Protein 5OEI (pdb70)

Sequence (299 aa):
DWPTRQVTLVVPFTSGGTTDMLARLIAARLSEHYGQSFVIDNRSGESGNIAASYVAKVPADGYTFIIGTPGIHATNRLVYRTMGYDPATDFTPVIVIARVPNLLSVTKSLPVTSVADLISYARQRPRELFYGVSALGSTGHLSTELFKTMTGVEITAVPYKGSAPMLRDLAEGRVHLTIDNLPASKPLLEAGEIRPLAVTTAKRWPPLSHLPTIAEAGVPGYETASWFTVGAPRGTPTEIVTSLNTTVAAFLGSDSGTVKLREIGAEPGGGSPQDMQRHVEAEIARWEKVAKTAGIAPL

Secondary structure (DSSP, 8-state):
---SS-EEEEESS-TTSHHHHHHHHHHHHHHHHHTS-EEEEE---GGGHHHHHHHTTS-SSSSEEEEE-HIIIIIGGGT-S--SS-HHHHEEEEEEEEEE-EEEEEETTS---SHHHHHHHHHTSTTT-EEEESSTT-HHHHHHHHHHHHHT---EEEE-SSHHHHHHHHHHTSSSEEEEEHHHHHHHHHTTSEEEEEESSSS--GGGTTSPBTTTTT-TT----EEEEEEEETT--HHHHHHHHHHHHHHHHSHHHHHHHHHHT-EEEE--HHHHHHHHHHHHHHHHHHHHHHT----

InterPro domains:
  IPR005064 Bordetella uptake gene [PF03401] (59-331)
  IPR005064 Bordetella uptake gene [PIRSF017082] (18-332)
  IPR005064 Bordetella uptake gene [PTHR42928] (10-333)
  IPR006311 Twin-arginine translocation pathway, signal sequence [PS51318] (1-35)
  IPR042100 Bordetella uptake gene, domain 1 [G3DSA:3.40.190.150] (39-324)

Organism: Rhodopseudomonas palustris (strain ATCC BAA-98 / CGA009) (NCBI:txid258594)

Structure (mmCIF, N/CA/C/O backbone):
data_5OEI
#
_entry.id   5OEI
#
_cell.length_a   47.314
_cell.length_b   168.468
_cell.length_c   82.537
_cell.angle_alpha   90.00
_cell.angle_beta   90.00
_cell.angle_gamma   90.00
#
_symmetry.space_group_name_H-M   'C 2 2 21'
#
loop_
_entity.id
_entity.type
_entity.pdbx_description
1 polymer 'Uncharacterized protein family UPF0065:Tat pathway signal'
2 non-polymer '2-OXOADIPIC ACID'
3 non-polymer 'SULFATE ION'
4 non-polymer GLYCEROL
5 water water
#
loop_
_atom_site.group_PDB
_atom_site.id
_atom_site.type_symbol
_atom_site.label_atom_id
_atom_site.label_alt_id
_atom_site.label_comp_id
_atom_site.label_asym_id
_atom_site.label_entity_id
_atom_site.label_seq_id
_atom_site.pdbx_PDB_ins_code
_atom_site.Cartn_x
_atom_site.Cartn_y
_atom_site.Cartn_z
_atom_site.occupancy
_atom_site.B_iso_or_equiv
_atom_site.auth_seq_id
_atom_site.auth_comp_id
_atom_site.auth_asym_id
_atom_site.auth_atom_id
_atom_site.pdbx_PDB_model_num
ATOM 1 N N . ASP A 1 36 ? 11.957 164.447 103.017 1.00 41.85 36 ASP A N 1
ATOM 2 C CA . ASP A 1 36 ? 10.852 164.025 102.172 1.00 41.70 36 ASP A CA 1
ATOM 3 C C . ASP A 1 36 ? 10.339 165.162 101.263 1.00 37.38 36 ASP A C 1
ATOM 4 O O . ASP A 1 36 ? 9.642 164.945 100.294 1.00 34.86 36 ASP A O 1
ATOM 6 N N . TRP A 1 37 ? 10.725 166.376 101.589 1.00 33.55 37 TRP A N 1
ATOM 7 C CA . TRP A 1 37 ? 10.270 167.553 100.799 1.00 28.81 37 TRP A CA 1
ATOM 8 C C . TRP A 1 37 ? 10.613 167.431 99.302 1.00 27.26 37 TRP A C 1
ATOM 9 O O . TRP A 1 37 ? 11.764 167.085 98.982 1.00 21.65 37 TRP A O 1
ATOM 20 N N . PRO A 1 38 ? 9.697 167.772 98.371 1.00 25.27 38 PRO A N 1
ATOM 21 C CA . PRO A 1 38 ? 8.313 168.177 98.621 1.00 25.42 38 PRO A CA 1
ATOM 22 C C . PRO A 1 38 ? 7.362 166.954 98.620 1.00 24.75 38 PRO A C 1
ATOM 23 O O . PRO A 1 38 ? 7.515 166.100 97.765 1.00 26.55 38 PRO A O 1
ATOM 27 N N . THR A 1 39 ? 6.401 166.920 99.548 1.00 26.55 39 THR A N 1
ATOM 28 C CA . THR A 1 39 ? 5.333 165.904 99.560 1.00 29.49 39 THR A CA 1
ATOM 29 C C . THR A 1 39 ? 3.976 166.360 98.957 1.00 28.99 39 THR A C 1
ATOM 30 O O . THR A 1 39 ? 3.035 165.547 98.876 1.00 27.90 39 THR A O 1
ATOM 34 N N . ARG A 1 40 ? 3.874 167.628 98.536 1.00 24.91 40 ARG A N 1
ATOM 35 C CA . ARG A 1 40 ? 2.618 168.265 98.052 1.00 24.89 40 ARG A CA 1
ATOM 36 C C . ARG A 1 40 ? 2.981 169.506 97.192 1.00 26.18 40 ARG A C 1
ATOM 37 O O . ARG A 1 40 ? 4.175 169.867 97.068 1.00 22.72 40 ARG A O 1
ATOM 45 N N . GLN A 1 41 ? 1.957 170.128 96.623 1.00 25.44 41 GLN A N 1
ATOM 46 C CA . GLN A 1 41 ? 2.109 171.191 95.658 1.00 23.66 41 GLN A CA 1
ATOM 47 C C . GLN A 1 41 ? 2.919 172.367 96.257 1.00 22.07 41 GLN A C 1
ATOM 48 O O . GLN A 1 41 ? 2.652 172.802 97.382 1.00 19.39 41 GLN A O 1
ATOM 54 N N . VAL A 1 42 ? 3.847 172.913 95.463 1.00 19.34 42 VAL A N 1
ATOM 55 C CA . VAL A 1 42 ? 4.654 174.133 95.857 1.00 18.93 42 VAL A CA 1
ATOM 56 C C . VAL A 1 42 ? 4.163 175.337 95.034 1.00 17.08 42 VAL A C 1
ATOM 57 O O . VAL A 1 42 ? 3.912 175.175 93.843 1.00 16.33 42 VAL A O 1
ATOM 61 N N . THR A 1 43 ? 3.960 176.495 95.662 1.00 15.73 43 THR A N 1
ATOM 62 C CA . THR A 1 43 ? 3.656 177.709 94.928 1.00 16.01 43 THR A CA 1
ATOM 63 C C . THR A 1 43 ? 4.872 178.657 94.721 1.00 16.10 43 THR A C 1
ATOM 64 O O . THR A 1 43 ? 5.623 178.949 95.668 1.00 13.26 43 THR A O 1
ATOM 68 N N . LEU A 1 44 ? 5.045 179.097 93.478 1.00 15.70 44 LEU A N 1
ATOM 69 C CA . LEU A 1 44 ? 5.925 180.213 93.088 1.00 14.95 44 LEU A CA 1
ATOM 70 C C . LEU A 1 44 ? 5.068 181.478 92.904 1.00 14.33 44 LEU A C 1
ATOM 71 O O . LEU A 1 44 ? 4.269 181.567 91.953 1.00 14.31 44 LEU A O 1
ATOM 76 N N . VAL A 1 45 ? 5.215 182.422 93.813 1.00 11.55 45 VAL A N 1
ATOM 77 C CA . VAL A 1 45 ? 4.475 183.689 93.737 1.00 11.99 45 VAL A CA 1
ATOM 78 C C . VAL A 1 45 ? 5.223 184.638 92.779 1.00 12.20 45 VAL A C 1
ATOM 79 O O . VAL A 1 45 ? 6.437 184.873 92.968 1.00 13.01 45 VAL A O 1
ATOM 83 N N . VAL A 1 46 ? 4.525 185.160 91.753 1.00 12.48 46 VAL A N 1
ATOM 84 C CA . VAL A 1 46 ? 5.092 185.967 90.684 1.00 12.99 46 VAL A CA 1
ATOM 85 C C . VAL A 1 46 ? 4.431 187.391 90.788 1.00 14.62 46 VAL A C 1
ATOM 86 O O . VAL A 1 46 ? 3.202 187.501 90.737 1.00 15.64 46 VAL A O 1
ATOM 90 N N . PRO A 1 47 ? 5.233 188.458 90.935 1.00 13.79 47 PRO A N 1
ATOM 91 C CA . PRO A 1 47 ? 4.673 189.776 91.252 1.00 14.07 47 PRO A CA 1
ATOM 92 C C . PRO A 1 47 ? 4.044 190.605 90.108 1.00 15.01 47 PRO A C 1
ATOM 93 O O . PRO A 1 47 ? 3.621 191.773 90.351 1.00 14.77 47 PRO A O 1
ATOM 97 N N . PHE A 1 48 ? 4.009 190.018 88.916 1.00 14.57 48 PHE A N 1
ATOM 98 C CA . PHE A 1 48 ? 3.410 190.614 87.698 1.00 14.07 48 PHE A CA 1
ATOM 99 C C . PHE A 1 48 ? 2.554 189.620 86.895 1.00 16.20 48 PHE A C 1
ATOM 100 O O . PHE A 1 48 ? 2.691 188.362 87.000 1.00 17.03 48 PHE A O 1
ATOM 108 N N . THR A 1 49 ? 1.665 190.181 86.075 1.00 16.33 49 THR A N 1
ATOM 109 C CA . THR A 1 49 ? 0.788 189.352 85.199 1.00 18.55 49 THR A CA 1
ATOM 110 C C . THR A 1 49 ? 1.576 188.670 84.053 1.00 21.63 49 THR A C 1
ATOM 111 O O . THR A 1 49 ? 2.744 189.020 83.763 1.00 22.12 49 THR A O 1
ATOM 115 N N . SER A 1 50 ? 0.958 187.703 83.350 1.00 20.50 50 SER A N 1
ATOM 116 C CA . SER A 1 50 ? 1.651 187.000 82.266 1.00 21.08 50 SER A CA 1
ATOM 117 C C . SER A 1 50 ? 1.956 187.955 81.052 1.00 20.44 50 SER A C 1
ATOM 118 O O . SER A 1 50 ? 1.289 189.002 80.882 1.00 19.42 50 SER A O 1
ATOM 121 N N . GLY A 1 51 ? 2.962 187.597 80.262 1.00 18.38 51 GLY A N 1
ATOM 122 C CA . GLY A 1 51 ? 3.447 188.406 79.114 1.00 20.94 51 GLY A CA 1
ATOM 123 C C . GLY A 1 51 ? 4.471 189.442 79.530 1.00 21.92 51 GLY A C 1
ATOM 124 O O . GLY A 1 51 ? 4.752 190.377 78.768 1.00 22.66 51 GLY A O 1
ATOM 125 N N . GLY A 1 52 ? 4.971 189.356 80.774 1.00 17.97 52 GLY A N 1
ATOM 126 C CA . GLY A 1 52 ? 6.164 190.107 81.166 1.00 16.84 52 GLY A CA 1
ATOM 127 C C . GLY A 1 52 ? 7.294 189.140 81.405 1.00 15.16 52 GLY A C 1
ATOM 128 O O . GLY A 1 52 ? 7.111 187.905 81.448 1.00 16.23 52 GLY A O 1
ATOM 129 N N . THR A 1 53 ? 8.492 189.674 81.562 1.00 14.00 53 THR A N 1
ATOM 130 C CA . THR A 1 53 ? 9.674 188.825 81.760 1.00 14.05 53 THR A CA 1
ATOM 131 C C . THR A 1 53 ? 9.651 187.999 83.042 1.00 13.79 53 THR A C 1
ATOM 132 O O . THR A 1 53 ? 10.193 186.849 83.058 1.00 14.12 53 THR A O 1
ATOM 136 N N . THR A 1 54 ? 9.123 188.580 84.137 1.00 11.64 54 THR A N 1
ATOM 137 C CA . THR A 1 54 ? 9.094 187.845 85.407 1.00 12.76 54 THR A CA 1
ATOM 138 C C . THR A 1 54 ? 8.319 186.490 85.245 1.00 12.38 54 THR A C 1
ATOM 139 O O . THR A 1 54 ? 8.807 185.373 85.590 1.00 13.35 54 THR A O 1
ATOM 143 N N . ASP A 1 55 ? 7.129 186.582 84.674 1.00 12.72 55 ASP A N 1
ATOM 144 C CA . ASP A 1 55 ? 6.290 185.371 84.421 1.00 13.74 55 ASP A CA 1
ATOM 145 C C . ASP A 1 55 ? 6.911 184.408 83.398 1.00 14.79 55 ASP A C 1
ATOM 146 O O . ASP A 1 55 ? 6.901 183.150 83.599 1.00 14.86 55 ASP A O 1
ATOM 151 N N . MET A 1 56 ? 7.498 184.953 82.329 1.00 15.19 56 MET A N 1
ATOM 152 C CA . MET A 1 56 ? 8.216 184.086 81.319 1.00 16.22 56 MET A CA 1
ATOM 153 C C . MET A 1 56 ? 9.341 183.237 81.922 1.00 17.57 56 MET A C 1
ATOM 154 O O . MET A 1 56 ? 9.396 181.986 81.715 1.00 16.04 56 MET A O 1
ATOM 159 N N . LEU A 1 57 ? 10.197 183.852 82.774 1.00 14.87 57 LEU A N 1
ATOM 160 C CA . LEU A 1 57 ? 11.208 183.067 83.464 1.00 14.38 57 LEU A CA 1
ATOM 161 C C . LEU A 1 57 ? 10.607 182.094 84.490 1.00 13.39 57 LEU A C 1
ATOM 162 O O . LEU A 1 57 ? 11.066 180.919 84.590 1.00 14.50 57 LEU A O 1
ATOM 167 N N . ALA A 1 58 ? 9.594 182.560 85.251 1.00 13.67 58 ALA A N 1
ATOM 168 C CA . ALA A 1 58 ? 8.909 181.700 86.253 1.00 14.73 58 ALA A CA 1
ATOM 169 C C . ALA A 1 58 ? 8.351 180.426 85.595 1.00 15.42 58 ALA A C 1
ATOM 170 O O . ALA A 1 58 ? 8.475 179.347 86.166 1.00 16.20 58 ALA A O 1
ATOM 172 N N . ARG A 1 59 ? 7.790 180.554 84.393 1.00 17.55 59 ARG A N 1
ATOM 173 C CA . ARG A 1 59 ? 7.148 179.365 83.739 1.00 19.79 59 ARG A CA 1
ATOM 174 C C . ARG A 1 59 ? 8.213 178.320 83.352 1.00 19.55 59 ARG A C 1
ATOM 175 O O . ARG A 1 59 ? 8.003 177.079 83.546 1.00 18.36 59 ARG A O 1
ATOM 183 N N . LEU A 1 60 ? 9.376 178.793 82.928 1.00 19.66 60 LEU A N 1
ATOM 184 C CA . LEU A 1 60 ? 10.486 177.905 82.579 1.00 22.44 60 LEU A CA 1
ATOM 185 C C . LEU A 1 60 ? 10.986 177.144 83.762 1.00 23.18 60 LEU A C 1
ATOM 186 O O . LEU A 1 60 ? 11.144 175.918 83.727 1.00 17.85 60 LEU A O 1
ATOM 191 N N . ILE A 1 61 ? 11.185 177.888 84.849 1.00 19.32 61 ILE A N 1
ATOM 192 C CA . ILE A 1 61 ? 11.603 177.299 86.103 1.00 18.73 61 ILE A CA 1
ATOM 193 C C . ILE A 1 61 ? 10.543 176.340 86.673 1.00 19.05 61 ILE A C 1
ATOM 194 O O . ILE A 1 61 ? 10.877 175.243 87.153 1.00 19.44 61 ILE A O 1
ATOM 199 N N . ALA A 1 62 ? 9.297 176.777 86.716 1.00 16.67 62 ALA A N 1
ATOM 200 C CA . ALA A 1 62 ? 8.249 175.919 87.268 1.00 18.29 62 ALA A CA 1
ATOM 201 C C . ALA A 1 62 ? 8.147 174.524 86.595 1.00 18.34 62 ALA A C 1
ATOM 202 O O . ALA A 1 62 ? 8.029 173.501 87.290 1.00 18.04 62 ALA A O 1
ATOM 204 N N . ALA A 1 63 ? 8.208 174.515 85.260 1.00 19.86 63 ALA A N 1
ATOM 205 C CA . ALA A 1 63 ? 8.192 173.242 84.478 1.00 21.14 63 ALA A CA 1
ATOM 206 C C . ALA A 1 63 ? 9.345 172.322 84.832 1.00 22.52 63 ALA A C 1
ATOM 207 O O . ALA A 1 63 ? 9.171 171.108 85.070 1.00 21.30 63 ALA A O 1
ATOM 209 N N . ARG A 1 64 ? 10.537 172.884 84.902 1.00 23.73 64 ARG A N 1
ATOM 210 C CA . ARG A 1 64 ? 11.764 172.109 85.257 1.00 24.78 64 ARG A CA 1
ATOM 211 C C . ARG A 1 64 ? 11.744 171.555 86.676 1.00 21.33 64 ARG A C 1
ATOM 212 O O . ARG A 1 64 ? 12.119 170.404 86.912 1.00 19.25 64 ARG A O 1
ATOM 220 N N . LEU A 1 65 ? 11.319 172.370 87.637 1.00 18.23 65 LEU A N 1
ATOM 221 C CA . LEU A 1 65 ? 11.201 171.897 89.012 1.00 19.24 65 LEU A CA 1
ATOM 222 C C . LEU A 1 65 ? 10.144 170.793 89.159 1.00 19.70 65 LEU A C 1
ATOM 223 O O . LEU A 1 65 ? 10.345 169.825 89.889 1.00 18.23 65 LEU A O 1
ATOM 228 N N . SER A 1 66 ? 9.016 170.975 88.511 1.00 20.35 66 SER A N 1
ATOM 229 C CA . SER A 1 66 ? 7.928 169.956 88.525 1.00 20.03 66 SER A CA 1
ATOM 230 C C . SER A 1 66 ? 8.405 168.573 88.054 1.00 17.87 66 SER A C 1
ATOM 231 O O . SER A 1 66 ? 8.128 167.532 88.709 1.00 19.95 66 SER A O 1
ATOM 234 N N . GLU A 1 67 ? 9.142 168.551 86.966 1.00 21.28 67 GLU A N 1
ATOM 235 C CA . GLU A 1 67 ? 9.711 167.318 86.412 1.00 23.69 67 GLU A CA 1
ATOM 236 C C . GLU A 1 67 ? 10.756 166.717 87.296 1.00 24.94 67 GLU A C 1
ATOM 237 O O . GLU A 1 67 ? 10.726 165.505 87.553 1.00 25.08 67 GLU A O 1
ATOM 243 N N . HIS A 1 68 ? 11.680 167.531 87.812 1.00 22.69 68 HIS A N 1
ATOM 244 C CA . HIS A 1 68 ? 12.734 167.045 88.706 1.00 23.01 68 HIS A CA 1
ATOM 245 C C . HIS A 1 68 ? 12.198 166.407 89.988 1.00 23.89 68 HIS A C 1
ATOM 246 O O . HIS A 1 68 ? 12.645 165.315 90.328 1.00 25.60 68 HIS A O 1
ATOM 253 N N . TYR A 1 69 ? 11.241 167.064 90.669 1.00 20.95 69 TYR A N 1
ATOM 254 C CA . TYR A 1 69 ? 10.798 166.635 92.012 1.00 22.57 69 TYR A CA 1
ATOM 255 C C . TYR A 1 69 ? 9.549 165.769 92.027 1.00 22.94 69 TYR A C 1
ATOM 256 O O . TYR A 1 69 ? 9.252 165.239 93.052 1.00 23.89 69 TYR A O 1
ATOM 265 N N . GLY A 1 70 ? 8.847 165.622 90.903 1.00 23.64 70 GLY A N 1
ATOM 266 C CA . GLY A 1 70 ? 7.577 164.901 90.864 1.00 27.47 70 GLY A CA 1
ATOM 267 C C . GLY A 1 70 ? 6.424 165.466 91.668 1.00 29.30 70 GLY A C 1
ATOM 268 O O . GLY A 1 70 ? 5.571 164.706 92.115 1.00 24.36 70 GLY A O 1
ATOM 269 N N . GLN A 1 71 ? 6.407 166.784 91.898 1.00 25.92 71 GLN A N 1
ATOM 270 C CA . GLN A 1 71 ? 5.257 167.472 92.503 1.00 27.38 71 GLN A CA 1
ATOM 271 C C . GLN A 1 71 ? 5.058 168.693 91.631 1.00 24.87 71 GLN A C 1
ATOM 272 O O . GLN A 1 71 ? 6.006 169.149 91.011 1.00 25.91 71 GLN A O 1
ATOM 278 N N . SER A 1 72 ? 3.834 169.178 91.572 1.00 24.13 72 SER A N 1
ATOM 279 C CA . SER A 1 72 ? 3.535 170.392 90.839 1.00 25.89 72 SER A CA 1
ATOM 280 C C . SER A 1 72 ? 4.098 171.621 91.518 1.00 22.79 72 SER A C 1
ATOM 281 O O . SER A 1 72 ? 3.839 171.851 92.711 1.00 22.60 72 SER A O 1
ATOM 284 N N . PHE A 1 73 ? 4.766 172.443 90.727 1.00 21.26 73 PHE A N 1
ATOM 285 C CA . PHE A 1 73 ? 5.220 173.784 91.113 1.00 21.35 73 PHE A CA 1
ATOM 286 C C . PHE A 1 73 ? 4.314 174.686 90.303 1.00 20.99 73 PHE A C 1
ATOM 287 O O . PHE A 1 73 ? 4.402 174.669 89.073 1.00 23.93 73 PHE A O 1
ATOM 295 N N . VAL A 1 74 ? 3.377 175.386 90.953 1.00 18.38 74 VAL A N 1
ATOM 296 C CA . VAL A 1 74 ? 2.401 176.187 90.237 1.00 19.58 74 VAL A CA 1
ATOM 297 C C . VAL A 1 74 ? 2.674 177.650 90.443 1.00 19.85 74 VAL A C 1
ATOM 298 O O . VAL A 1 74 ? 3.166 178.034 91.516 1.00 20.29 74 VAL A O 1
ATOM 302 N N . ILE A 1 75 ? 2.304 178.469 89.466 1.00 17.44 75 ILE A N 1
ATOM 303 C CA . ILE A 1 75 ? 2.494 179.905 89.547 1.00 18.82 75 ILE A CA 1
ATOM 304 C C . ILE A 1 75 ? 1.266 180.624 90.095 1.00 18.81 75 ILE A C 1
ATOM 305 O O . ILE A 1 75 ? 0.190 180.309 89.652 1.00 17.06 75 ILE A O 1
ATOM 310 N N . ASP A 1 76 ? 1.433 181.561 91.047 1.00 15.19 76 ASP A N 1
ATOM 311 C CA . ASP A 1 76 ? 0.382 182.432 91.530 1.00 17.31 76 ASP A CA 1
ATOM 312 C C . ASP A 1 76 ? 0.733 183.844 91.095 1.00 16.09 76 ASP A C 1
ATOM 313 O O . ASP A 1 76 ? 1.667 184.435 91.667 1.00 16.28 76 ASP A O 1
ATOM 318 N N . ASN A 1 77 ? 0.010 184.392 90.101 1.00 15.55 77 ASN A N 1
ATOM 319 C CA . ASN A 1 77 ? 0.260 185.783 89.641 1.00 16.61 77 ASN A CA 1
ATOM 320 C C . ASN A 1 77 ? -0.459 186.749 90.576 1.00 18.44 77 ASN A C 1
ATOM 321 O O . ASN A 1 77 ? -1.675 186.823 90.542 1.00 17.95 77 ASN A O 1
ATOM 326 N N . ARG A 1 78 ? 0.292 187.498 91.405 1.00 17.66 78 ARG A N 1
ATOM 327 C CA . ARG A 1 78 ? -0.226 188.354 92.417 1.00 17.63 78 ARG A CA 1
ATOM 328 C C . ARG A 1 78 ? 0.345 189.754 92.224 1.00 17.02 78 ARG A C 1
ATOM 329 O O . ARG A 1 78 ? 1.385 190.138 92.800 1.00 15.68 78 ARG A O 1
ATOM 337 N N . SER A 1 79 ? -0.335 190.503 91.368 1.00 17.08 79 SER A N 1
ATOM 338 C CA . SER A 1 79 ? 0.069 191.892 91.030 1.00 19.50 79 SER A CA 1
ATOM 339 C C . SER A 1 79 ? -0.344 192.936 92.046 1.00 19.09 79 SER A C 1
ATOM 340 O O . SER A 1 79 ? -1.360 192.778 92.707 1.00 17.73 79 SER A O 1
ATOM 343 N N . GLY A 1 80 ? 0.365 194.065 92.045 1.00 17.58 80 GLY A N 1
ATOM 344 C CA . GLY A 1 80 ? 0.029 195.254 92.827 1.00 17.45 80 GLY A CA 1
ATOM 345 C C . GLY A 1 80 ? 1.275 195.920 93.403 1.00 16.31 80 GLY A C 1
ATOM 346 O O . GLY A 1 80 ? 2.151 195.196 93.959 1.00 16.55 80 GLY A O 1
ATOM 347 N N . GLU A 1 81 ? 1.324 197.244 93.270 1.00 15.71 81 GLU A N 1
ATOM 348 C CA . GLU A 1 81 ? 2.316 198.125 93.882 1.00 17.49 81 GLU A CA 1
ATOM 349 C C . GLU A 1 81 ? 3.768 197.684 93.564 1.00 15.34 81 GLU A C 1
ATOM 350 O O . GLU A 1 81 ? 4.574 197.456 94.475 1.00 13.72 81 GLU A O 1
ATOM 356 N N . SER A 1 82 ? 4.026 197.494 92.283 1.00 14.24 82 SER A N 1
ATOM 357 C CA . SER A 1 82 ? 5.349 197.091 91.753 1.00 13.57 82 SER A CA 1
ATOM 358 C C . SER A 1 82 ? 5.932 195.834 92.423 1.00 13.17 82 SER A C 1
ATOM 359 O O . SER A 1 82 ? 7.129 195.757 92.640 1.00 13.15 82 SER A O 1
ATOM 362 N N . GLY A 1 83 ? 5.063 194.883 92.773 1.00 12.78 83 GLY A N 1
ATOM 363 C CA . GLY A 1 83 ? 5.460 193.666 93.499 1.00 13.33 83 GLY A CA 1
ATOM 364 C C . GLY A 1 83 ? 5.414 193.734 95.020 1.00 12.64 83 GLY A C 1
ATOM 365 O O . GLY A 1 83 ? 5.640 192.732 95.652 1.00 13.14 83 GLY A O 1
ATOM 366 N N . ASN A 1 84 ? 5.076 194.856 95.608 1.00 12.65 84 ASN A N 1
ATOM 367 C CA . ASN A 1 84 ? 5.015 194.973 97.090 1.00 13.30 84 ASN A CA 1
ATOM 368 C C . ASN A 1 84 ? 3.913 194.049 97.745 1.00 14.50 84 ASN A C 1
ATOM 369 O O . ASN A 1 84 ? 4.144 193.520 98.854 1.00 12.29 84 ASN A O 1
ATOM 374 N N . ILE A 1 85 ? 2.792 193.863 97.026 1.00 13.11 85 ILE A N 1
ATOM 375 C CA . ILE A 1 85 ? 1.697 193.050 97.548 1.00 13.47 85 ILE A CA 1
ATOM 376 C C . ILE A 1 85 ? 2.135 191.631 97.616 1.00 13.96 85 ILE A C 1
ATOM 377 O O . ILE A 1 85 ? 1.920 190.985 98.662 1.00 12.11 85 ILE A O 1
ATOM 382 N N . ALA A 1 86 ? 2.760 191.121 96.534 1.00 11.77 86 ALA A N 1
ATOM 383 C CA . ALA A 1 86 ? 3.337 189.778 96.493 1.00 12.24 86 ALA A CA 1
ATOM 384 C C . ALA A 1 86 ? 4.435 189.542 97.541 1.00 12.50 86 ALA A C 1
ATOM 385 O O . ALA A 1 86 ? 4.388 188.549 98.287 1.00 13.49 86 ALA A O 1
ATOM 387 N N . ALA A 1 87 ? 5.392 190.463 97.645 1.00 11.38 87 ALA A N 1
ATOM 388 C CA . ALA A 1 87 ? 6.487 190.335 98.587 1.00 12.50 87 ALA A CA 1
ATOM 389 C C . ALA A 1 87 ? 5.988 190.382 100.063 1.00 12.39 87 ALA A C 1
ATOM 390 O O . ALA A 1 87 ? 6.451 189.562 100.892 1.00 13.11 87 ALA A O 1
ATOM 392 N N . SER A 1 88 ? 5.019 191.273 100.345 1.00 12.51 88 SER A N 1
ATOM 393 C CA . SER A 1 88 ? 4.399 191.333 101.701 1.00 14.78 88 SER A CA 1
ATOM 394 C C . SER A 1 88 ? 3.753 190.032 102.093 1.00 13.45 88 SER A C 1
ATOM 395 O O . SER A 1 88 ? 3.832 189.656 103.268 1.00 14.52 88 SER A O 1
ATOM 398 N N . TYR A 1 89 ? 3.060 189.401 101.153 1.00 13.30 89 TYR A N 1
ATOM 399 C CA . TYR A 1 89 ? 2.480 188.058 101.321 1.00 12.46 89 TYR A CA 1
ATOM 400 C C . TYR A 1 89 ? 3.518 186.955 101.660 1.00 14.04 89 TYR A C 1
ATOM 401 O O . TYR A 1 89 ? 3.405 186.264 102.715 1.00 13.92 89 TYR A O 1
ATOM 410 N N . VAL A 1 90 ? 4.537 186.809 100.811 1.00 12.60 90 VAL A N 1
ATOM 411 C CA . VAL A 1 90 ? 5.531 185.749 101.013 1.00 13.69 90 VAL A CA 1
ATOM 412 C C . VAL A 1 90 ? 6.299 185.981 102.340 1.00 13.18 90 VAL A C 1
ATOM 413 O O . VAL A 1 90 ? 6.719 185.023 103.002 1.00 13.95 90 VAL A O 1
ATOM 417 N N . ALA A 1 91 ? 6.488 187.232 102.735 1.00 13.00 91 ALA A N 1
ATOM 418 C CA . ALA A 1 91 ? 7.135 187.522 104.028 1.00 14.93 91 ALA A CA 1
ATOM 419 C C . ALA A 1 91 ? 6.385 186.918 105.216 1.00 15.98 91 ALA A C 1
ATOM 420 O O . ALA A 1 91 ? 7.012 186.703 106.278 1.00 16.75 91 ALA A O 1
ATOM 422 N N . LYS A 1 92 ? 5.092 186.612 105.054 1.00 14.72 92 LYS A N 1
ATOM 423 C CA . LYS A 1 92 ? 4.241 186.179 106.163 1.00 16.55 92 LYS A CA 1
ATOM 424 C C . LYS A 1 92 ? 3.879 184.714 106.150 1.00 16.16 92 LYS A C 1
ATOM 425 O O . LYS A 1 92 ? 3.393 184.210 107.154 1.00 14.30 92 LYS A O 1
ATOM 431 N N . VAL A 1 93 ? 4.123 184.008 105.050 1.00 15.52 93 VAL A N 1
ATOM 432 C CA . VAL A 1 93 ? 3.679 182.592 104.964 1.00 15.81 93 VAL A CA 1
ATOM 433 C C . VAL A 1 93 ? 4.589 181.683 105.789 1.00 17.32 93 VAL A C 1
ATOM 434 O O . VAL A 1 93 ? 5.724 182.045 106.127 1.00 15.48 93 VAL A O 1
ATOM 438 N N . PRO A 1 94 ? 4.095 180.499 106.148 1.00 17.50 94 PRO A N 1
ATOM 439 C CA . PRO A 1 94 ? 4.995 179.559 106.828 1.00 17.95 94 PRO A CA 1
ATOM 440 C C . PRO A 1 94 ? 6.283 179.230 106.040 1.00 16.22 94 PRO A C 1
ATOM 441 O O . PRO A 1 94 ? 6.272 179.104 104.816 1.00 15.32 94 PRO A O 1
ATOM 445 N N . ALA A 1 95 ? 7.389 179.113 106.784 1.00 16.06 95 ALA A N 1
ATOM 446 C CA . ALA A 1 95 ? 8.696 178.848 106.226 1.00 15.96 95 ALA A CA 1
ATOM 447 C C . ALA A 1 95 ? 8.888 177.328 106.096 1.00 16.57 95 ALA A C 1
ATOM 448 O O . ALA A 1 95 ? 9.883 176.781 106.597 1.00 17.10 95 ALA A O 1
ATOM 450 N N . ASP A 1 96 ? 8.029 176.691 105.317 1.00 17.79 96 ASP A N 1
ATOM 451 C CA . ASP A 1 96 ? 7.970 175.188 105.209 1.00 18.15 96 ASP A CA 1
ATOM 452 C C . ASP A 1 96 ? 8.459 174.631 103.869 1.00 18.42 96 ASP A C 1
ATOM 453 O O . ASP A 1 96 ? 8.485 173.420 103.670 1.00 17.66 96 ASP A O 1
ATOM 458 N N . GLY A 1 97 ? 8.844 175.498 102.945 1.00 16.81 97 GLY A N 1
ATOM 459 C CA . GLY A 1 97 ? 9.184 175.064 101.590 1.00 16.84 97 GLY A CA 1
ATOM 460 C C . GLY A 1 97 ? 8.060 174.900 100.594 1.00 16.98 97 GLY A C 1
ATOM 461 O O . GLY A 1 97 ? 8.306 174.407 99.486 1.00 16.88 97 GLY A O 1
ATOM 462 N N . TYR A 1 98 ? 6.847 175.365 100.910 1.00 17.02 98 TYR A N 1
ATOM 463 C CA . TYR A 1 98 ? 5.752 175.207 99.945 1.00 17.66 98 TYR A CA 1
ATOM 464 C C . TYR A 1 98 ? 5.376 176.521 99.323 1.00 17.69 98 TYR A C 1
ATOM 465 O O . TYR A 1 98 ? 4.472 176.527 98.512 1.00 17.07 98 TYR A O 1
ATOM 474 N N . THR A 1 99 ? 6.083 177.620 99.681 1.00 15.14 99 THR A N 1
ATOM 475 C CA . THR A 1 99 ? 5.891 178.933 99.018 1.00 14.42 99 THR A CA 1
ATOM 476 C C . THR A 1 99 ? 7.258 179.613 98.799 1.00 14.56 99 THR A C 1
ATOM 477 O O . THR A 1 99 ? 8.050 179.711 99.741 1.00 14.56 99 THR A O 1
ATOM 481 N N . PHE A 1 100 ? 7.490 180.119 97.579 1.00 12.91 100 PHE A N 1
ATOM 482 C CA . PHE A 1 100 ? 8.654 180.964 97.248 1.00 13.03 100 PHE A CA 1
ATOM 483 C C . PHE A 1 100 ? 8.219 182.200 96.515 1.00 13.12 100 PHE A C 1
ATOM 484 O O . PHE A 1 100 ? 7.076 182.253 95.979 1.00 13.21 100 PHE A O 1
ATOM 492 N N . ILE A 1 101 ? 9.089 183.218 96.524 1.00 13.48 101 ILE A N 1
ATOM 493 C CA . ILE A 1 101 ? 8.903 184.452 95.723 1.00 13.82 101 ILE A CA 1
ATOM 494 C C . ILE A 1 101 ? 9.856 184.428 94.510 1.00 13.62 101 ILE A C 1
ATOM 495 O O . ILE A 1 101 ? 11.042 184.059 94.656 1.00 13.57 101 ILE A O 1
ATOM 500 N N . ILE A 1 102 ? 9.350 184.801 93.304 1.00 12.55 102 ILE A N 1
ATOM 501 C CA . ILE A 1 102 ? 10.200 185.120 92.157 1.00 12.25 102 ILE A CA 1
ATOM 502 C C . ILE A 1 102 ? 10.489 186.628 92.261 1.00 13.09 102 ILE A C 1
ATOM 503 O O . ILE A 1 102 ? 9.652 187.507 91.930 1.00 13.47 102 ILE A O 1
ATOM 508 N N . GLY A 1 103 ? 11.668 186.923 92.773 1.00 11.46 103 GLY A N 1
ATOM 509 C CA . GLY A 1 103 ? 12.031 188.294 93.067 1.00 11.75 103 GLY A CA 1
ATOM 510 C C . GLY A 1 103 ? 12.521 189.061 91.864 1.00 11.39 103 GLY A C 1
ATOM 511 O O . GLY A 1 103 ? 12.927 188.482 90.865 1.00 12.50 103 GLY A O 1
ATOM 512 N N . THR A 1 104 ? 12.507 190.388 92.014 1.00 11.82 104 THR A N 1
ATOM 513 C CA . THR A 1 104 ? 12.797 191.377 90.989 1.00 12.05 104 THR A CA 1
ATOM 514 C C . THR A 1 104 ? 13.726 192.482 91.549 1.00 11.57 104 THR A C 1
ATOM 515 O O . THR A 1 104 ? 13.886 192.631 92.772 1.00 11.23 104 THR A O 1
ATOM 519 N N . PRO A 1 105 ? 14.271 193.335 90.664 1.00 11.59 105 PRO A N 1
ATOM 520 C CA . PRO A 1 105 ? 15.059 194.451 91.244 1.00 11.48 105 PRO A CA 1
ATOM 521 C C . PRO A 1 105 ? 14.227 195.378 92.200 1.00 12.19 105 PRO A C 1
ATOM 522 O O . PRO A 1 105 ? 14.781 195.976 93.164 1.00 11.67 105 PRO A O 1
ATOM 526 N N . GLY A 1 106 ? 12.969 195.606 91.849 1.00 11.86 106 GLY A N 1
ATOM 527 C CA . GLY A 1 106 ? 12.033 196.359 92.725 1.00 11.35 106 GLY A CA 1
ATOM 528 C C . GLY A 1 106 ? 11.942 195.857 94.121 1.00 11.80 106 GLY A C 1
ATOM 529 O O . GLY A 1 106 ? 12.223 196.598 95.085 1.00 11.96 106 GLY A O 1
ATOM 530 N N . ILE A 1 107 ? 11.612 194.578 94.231 1.00 11.69 107 ILE A N 1
ATOM 531 C CA . ILE A 1 107 ? 11.372 193.942 95.541 1.00 12.30 107 ILE A CA 1
ATOM 532 C C . ILE A 1 107 ? 12.681 193.943 96.377 1.00 13.10 107 ILE A C 1
ATOM 533 O O . ILE A 1 107 ? 12.677 194.242 97.559 1.00 12.14 107 ILE A O 1
ATOM 538 N N . HIS A 1 108 ? 13.815 193.613 95.765 1.00 12.13 108 HIS A N 1
ATOM 539 C CA . HIS A 1 108 ? 15.081 193.512 96.477 1.00 12.52 108 HIS A CA 1
ATOM 540 C C . HIS A 1 108 ? 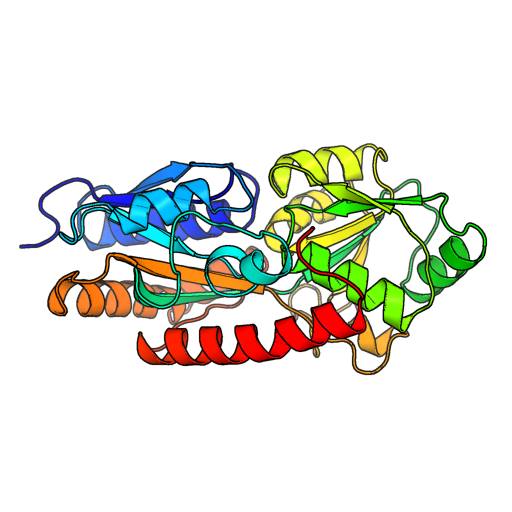15.847 194.814 96.678 1.00 12.66 108 HIS A C 1
ATOM 541 O O . HIS A 1 108 ? 16.577 194.945 97.666 1.00 12.77 108 HIS A O 1
ATOM 548 N N . ALA A 1 109 ? 15.671 195.768 95.788 1.00 12.07 109 ALA A N 1
ATOM 549 C CA . ALA A 1 109 ? 16.627 196.896 95.668 1.00 11.75 109 ALA A CA 1
ATOM 550 C C . ALA A 1 109 ? 16.062 198.295 95.353 1.00 12.26 109 ALA A C 1
ATOM 551 O O . ALA A 1 109 ? 16.583 199.250 95.898 1.00 12.96 109 ALA A O 1
ATOM 553 N N . THR A 1 110 ? 15.062 198.426 94.500 1.00 11.52 110 THR A N 1
ATOM 554 C CA . THR A 1 110 ? 14.700 199.734 93.942 1.00 11.15 110 THR A CA 1
ATOM 555 C C . THR A 1 110 ? 13.347 200.262 94.394 1.00 11.60 110 THR A C 1
ATOM 556 O O . THR A 1 110 ? 13.153 201.478 94.315 1.00 11.95 110 THR A O 1
ATOM 560 N N . ASN A 1 111 ? 12.428 199.424 94.905 1.00 10.49 111 ASN A N 1
ATOM 561 C CA . ASN A 1 111 ? 11.110 199.973 95.319 1.00 10.73 111 ASN A CA 1
ATOM 562 C C . ASN A 1 111 ? 11.260 201.010 96.473 1.00 11.81 111 ASN A C 1
ATOM 563 O O . ASN A 1 111 ? 10.452 201.968 96.543 1.00 11.88 111 ASN A O 1
ATOM 568 N N . ARG A 1 112 ? 12.278 200.856 97.318 1.00 11.84 112 ARG A N 1
ATOM 569 C CA . ARG A 1 112 ? 12.608 201.834 98.400 1.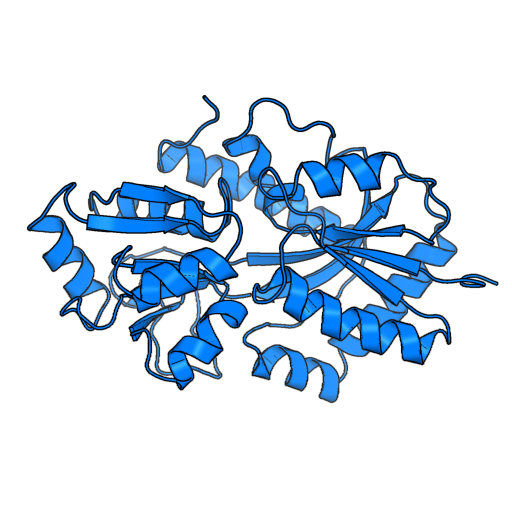00 12.44 112 ARG A CA 1
ATOM 570 C C . ARG A 1 112 ? 12.896 203.236 97.900 1.00 12.61 112 ARG A C 1
ATOM 571 O O . ARG A 1 112 ? 12.823 204.206 98.687 1.00 15.06 112 ARG A O 1
ATOM 579 N N . LEU A 1 113 ? 13.240 203.369 96.622 1.00 13.74 113 LEU A N 1
ATOM 580 C CA . LEU A 1 113 ? 13.454 204.694 95.943 1.00 14.05 113 LEU A CA 1
ATOM 581 C C . LEU A 1 113 ? 12.184 205.406 95.487 1.00 14.18 113 LEU A C 1
ATOM 582 O O . LEU A 1 113 ? 12.246 206.590 95.120 1.00 15.56 113 LEU A O 1
ATOM 587 N N . VAL A 1 114 ? 11.052 204.681 95.402 1.00 14.53 114 VAL A N 1
ATOM 588 C CA . VAL A 1 114 ? 9.801 205.328 94.958 1.00 14.98 114 VAL A CA 1
ATOM 589 C C . VAL A 1 114 ? 8.591 205.169 95.904 1.00 16.13 114 VAL A C 1
ATOM 590 O O . VAL A 1 114 ? 7.580 205.838 95.723 1.00 15.14 114 VAL A O 1
ATOM 594 N N . TYR A 1 115 ? 8.677 204.234 96.841 1.00 15.42 115 TYR A N 1
ATOM 595 C CA . TYR A 1 115 ? 7.592 203.973 97.796 1.00 15.80 115 TYR A CA 1
ATOM 596 C C . TYR A 1 115 ? 8.010 204.294 99.218 1.00 16.84 115 TYR A C 1
ATOM 597 O O . TYR A 1 115 ? 8.981 203.823 99.656 1.00 16.18 115 TYR A O 1
ATOM 606 N N . ARG A 1 116 ? 7.198 205.064 99.922 1.00 16.95 116 ARG A N 1
ATOM 607 C CA . ARG A 1 116 ? 7.480 205.380 101.319 1.00 20.52 116 ARG A CA 1
ATOM 608 C C . ARG A 1 116 ? 7.281 204.217 102.276 1.00 18.29 116 ARG A C 1
ATOM 609 O O . ARG A 1 116 ? 7.989 204.089 103.167 1.00 20.92 116 ARG A O 1
ATOM 617 N N . THR A 1 117 ? 6.248 203.432 102.095 1.00 20.67 117 THR A N 1
ATOM 618 C CA . THR A 1 117 ? 5.965 202.282 102.966 1.00 23.45 117 THR A CA 1
ATOM 619 C C . THR A 1 117 ? 5.707 201.072 102.090 1.00 25.79 117 THR A C 1
ATOM 620 O O . THR A 1 117 ? 5.024 201.200 101.123 1.00 26.14 117 THR A O 1
ATOM 624 N N . MET A 1 118 ? 6.161 199.891 102.487 1.00 22.82 118 MET A N 1
ATOM 625 C CA . MET A 1 118 ? 6.115 198.775 101.529 1.00 23.84 118 MET A CA 1
ATOM 626 C C . MET A 1 118 ? 5.396 197.539 102.030 1.00 22.16 118 MET A C 1
ATOM 627 O O . MET A 1 118 ? 4.983 196.691 101.206 1.00 19.95 118 MET A O 1
ATOM 632 N N . GLY A 1 119 ? 5.260 197.434 103.348 1.00 17.95 119 GLY A N 1
ATOM 633 C CA . GLY A 1 119 ? 4.551 196.326 103.941 1.00 18.35 119 GLY A CA 1
ATOM 634 C C . GLY A 1 119 ? 5.484 195.185 104.366 1.00 19.82 119 GLY A C 1
ATOM 635 O O . GLY A 1 119 ? 4.984 194.193 104.875 1.00 19.39 119 GLY A O 1
ATOM 636 N N . TYR A 1 120 ? 6.772 195.278 104.086 1.00 15.63 120 TYR A N 1
ATOM 637 C CA . TYR A 1 120 ? 7.750 194.221 104.387 1.00 17.53 120 TYR A CA 1
ATOM 638 C C . TYR A 1 120 ? 9.142 194.858 104.396 1.00 16.59 120 TYR A C 1
ATOM 639 O O . TYR A 1 120 ? 9.321 195.981 103.970 1.00 15.95 120 TYR A O 1
ATOM 648 N N . ASP A 1 121 ? 10.128 194.129 104.911 1.00 17.92 121 ASP A N 1
ATOM 649 C CA . ASP A 1 121 ? 11.517 194.571 104.925 1.00 20.16 121 ASP A CA 1
ATOM 650 C C . ASP A 1 121 ? 12.333 193.563 104.130 1.00 20.09 121 ASP A C 1
ATOM 651 O O . ASP A 1 121 ? 12.568 192.429 104.631 1.00 15.33 121 ASP A O 1
ATOM 656 N N . PRO A 1 122 ? 12.728 193.922 102.900 1.00 22.92 122 PRO A N 1
ATOM 657 C CA . PRO A 1 122 ? 13.420 192.953 102.070 1.00 24.92 122 PRO A CA 1
ATOM 658 C C . PRO A 1 122 ? 14.718 192.447 102.676 1.00 24.43 122 PRO A C 1
ATOM 659 O O . PRO A 1 122 ? 15.022 191.297 102.506 1.00 27.01 122 PRO A O 1
ATOM 663 N N . ALA A 1 123 ? 15.398 193.282 103.467 1.00 24.06 123 ALA A N 1
ATOM 664 C CA . ALA A 1 123 ? 16.652 192.816 104.065 1.00 25.81 123 ALA A CA 1
ATOM 665 C C . ALA A 1 123 ? 16.522 191.694 105.078 1.00 21.80 123 ALA A C 1
ATOM 666 O O . ALA A 1 123 ? 17.409 190.863 105.186 1.00 24.07 123 ALA A O 1
ATOM 668 N N . THR A 1 124 ? 15.437 191.669 105.832 1.00 17.20 124 THR A N 1
ATOM 669 C CA . THR A 1 124 ? 15.282 190.710 106.957 1.00 18.40 124 THR A CA 1
ATOM 670 C C . THR A 1 124 ? 14.244 189.629 106.690 1.00 16.86 124 THR A C 1
ATOM 671 O O . THR A 1 124 ? 14.340 188.516 107.253 1.00 18.99 124 THR A O 1
ATOM 675 N N . ASP A 1 125 ? 13.246 189.916 105.842 1.00 15.06 125 ASP A N 1
ATOM 676 C CA . ASP A 1 125 ? 12.121 188.974 105.734 1.00 13.21 125 ASP A CA 1
ATOM 677 C C . ASP A 1 125 ? 12.372 187.685 104.849 1.00 12.86 125 ASP A C 1
ATOM 678 O O . ASP A 1 125 ? 11.549 186.757 104.911 1.00 11.68 125 ASP A O 1
ATOM 683 N N . PHE A 1 126 ? 13.353 187.696 103.954 1.00 12.35 126 PHE A N 1
ATOM 684 C CA . PHE A 1 126 ? 13.590 186.559 103.071 1.00 13.55 126 PHE A CA 1
ATOM 685 C C . PHE A 1 126 ? 14.970 185.962 103.336 1.00 15.24 126 PHE A C 1
ATOM 686 O O . PHE A 1 126 ? 15.782 186.559 104.031 1.00 14.86 126 PHE A O 1
ATOM 694 N N . THR A 1 127 ? 15.209 184.791 102.770 1.00 11.80 127 THR A N 1
ATOM 695 C CA . THR A 1 127 ? 16.515 184.212 102.737 1.00 12.61 127 THR A CA 1
ATOM 696 C C . THR A 1 127 ? 16.795 183.881 101.250 1.00 11.70 127 THR A C 1
ATOM 697 O O . THR A 1 127 ? 15.870 183.394 100.546 1.00 10.98 127 THR A O 1
ATOM 701 N N . PRO A 1 128 ? 18.014 184.197 100.735 1.00 11.97 128 PRO A N 1
ATOM 702 C CA . PRO A 1 128 ? 18.287 183.938 99.275 1.00 12.09 128 PRO A CA 1
ATOM 703 C C . PRO A 1 128 ? 18.320 182.474 98.837 1.00 12.01 128 PRO A C 1
ATOM 704 O O . PRO A 1 128 ? 18.691 181.569 99.617 1.00 11.89 128 PRO A O 1
ATOM 708 N N . VAL A 1 129 ? 17.867 182.203 97.612 1.00 11.88 129 VAL A N 1
ATOM 709 C CA . VAL A 1 129 ? 17.998 180.872 97.000 1.00 12.51 129 VAL A CA 1
ATOM 710 C C . VAL A 1 129 ? 18.994 180.913 95.813 1.00 12.43 129 VAL A C 1
ATOM 711 O O . VAL A 1 129 ? 20.114 180.337 95.895 1.00 11.44 129 VAL A O 1
ATOM 715 N N . ILE A 1 130 ? 18.645 181.666 94.780 1.00 12.09 130 ILE A N 1
ATOM 716 C CA . ILE A 1 130 ? 19.559 181.844 93.602 1.00 11.87 130 ILE A CA 1
ATOM 717 C C . ILE A 1 130 ? 19.133 182.966 92.652 1.00 12.58 130 ILE A C 1
ATOM 718 O O . ILE A 1 130 ? 17.937 183.242 92.569 1.00 13.09 130 ILE A O 1
ATOM 723 N N . VAL A 1 131 ? 20.096 183.590 91.962 1.00 13.56 131 VAL A N 1
ATOM 724 C CA . VAL A 1 131 ? 19.818 184.487 90.871 1.00 13.88 131 VAL A CA 1
ATOM 725 C C . VAL A 1 131 ? 19.478 183.626 89.622 1.00 13.69 131 VAL A C 1
ATOM 726 O O . VAL A 1 131 ? 20.330 182.812 89.178 1.00 15.17 131 VAL A O 1
ATOM 730 N N . ILE A 1 132 ? 18.282 183.832 89.062 1.00 12.21 132 ILE A N 1
ATOM 731 C CA . ILE A 1 132 ? 17.817 183.014 87.909 1.00 13.20 132 ILE A CA 1
ATOM 732 C C . ILE A 1 132 ? 18.543 183.526 86.629 1.00 11.98 132 ILE A C 1
ATOM 733 O O . ILE A 1 132 ? 19.007 182.750 85.818 1.00 13.13 132 ILE A O 1
ATOM 738 N N . ALA A 1 133 ? 18.644 184.833 86.422 1.00 11.56 133 ALA A N 1
ATOM 739 C CA . ALA A 1 133 ? 19.047 185.401 85.100 1.00 12.31 133 ALA A CA 1
ATOM 740 C C . ALA A 1 133 ? 19.437 186.835 85.220 1.00 13.40 133 ALA A C 1
ATOM 741 O O . ALA A 1 133 ? 18.937 187.519 86.145 1.00 12.21 133 ALA A O 1
ATOM 743 N N . ARG A 1 134 ? 20.308 187.265 84.314 1.00 13.93 134 ARG A N 1
ATOM 744 C CA . ARG A 1 134 ? 20.650 188.704 84.149 1.00 15.21 134 ARG A CA 1
ATOM 745 C C . ARG A 1 134 ? 20.166 189.067 82.754 1.00 14.47 134 ARG A C 1
ATOM 746 O O . ARG A 1 134 ? 20.328 188.279 81.843 1.00 14.54 134 ARG A O 1
ATOM 754 N N . VAL A 1 135 ? 19.538 190.241 82.596 1.00 12.66 135 VAL A N 1
ATOM 755 C CA . VAL A 1 135 ? 18.730 190.507 81.402 1.00 13.02 135 VAL A CA 1
ATOM 756 C C . VAL A 1 135 ? 19.002 191.921 80.912 1.00 12.33 135 VAL A C 1
ATOM 757 O O . VAL A 1 135 ? 18.892 192.861 81.683 1.00 13.27 135 VAL A O 1
ATOM 761 N N . PRO A 1 136 ? 19.313 192.090 79.619 1.00 12.22 136 PRO A N 1
ATOM 762 C CA . PRO A 1 136 ? 19.445 193.459 79.081 1.00 12.20 136 PRO A CA 1
ATOM 763 C C . PRO A 1 136 ? 18.109 194.181 79.033 1.00 11.42 136 PRO A C 1
ATOM 764 O O . PRO A 1 136 ? 17.022 193.518 78.828 1.00 11.14 136 PRO A O 1
ATOM 768 N N . ASN A 1 137 ? 18.143 195.526 79.175 1.00 11.04 137 ASN A N 1
ATOM 769 C CA . ASN A 1 137 ? 16.990 196.323 78.813 1.00 11.37 137 ASN A CA 1
ATOM 770 C C . ASN A 1 137 ? 17.197 196.824 77.357 1.00 11.43 137 ASN A C 1
ATOM 771 O O . ASN A 1 137 ? 18.355 196.786 76.819 1.00 11.21 137 ASN A O 1
ATOM 776 N N . LEU A 1 138 ? 16.077 197.275 76.759 1.00 12.05 138 LEU A N 1
ATOM 777 C CA . LEU A 1 138 ? 15.989 197.642 75.313 1.00 13.06 138 LEU A CA 1
ATOM 778 C C . LEU A 1 138 ? 15.210 198.951 75.187 1.00 12.66 138 LEU A C 1
ATOM 779 O O . LEU A 1 138 ? 14.087 199.048 75.708 1.00 12.45 138 LEU A O 1
ATOM 784 N N . LEU A 1 139 ? 15.852 199.965 74.569 1.00 11.81 139 LEU A N 1
ATOM 785 C CA . LEU A 1 139 ? 15.172 201.166 74.137 1.00 12.35 139 LEU A CA 1
ATOM 786 C C . LEU A 1 139 ? 14.496 200.919 72.811 1.00 14.26 139 LEU A C 1
ATOM 787 O O . LEU A 1 139 ? 15.176 200.582 71.834 1.00 14.22 139 LEU A O 1
ATOM 792 N N . SER A 1 140 ? 13.176 201.153 72.770 1.00 15.07 140 SER A N 1
ATOM 793 C CA . SER A 1 140 ? 12.332 200.984 71.562 1.00 15.85 140 SER A CA 1
ATOM 794 C C . SER A 1 140 ? 11.389 202.167 71.428 1.00 15.61 140 SER A C 1
ATOM 795 O O . SER A 1 140 ? 11.033 202.834 72.434 1.00 14.48 140 SER A O 1
ATOM 798 N N . VAL A 1 141 ? 10.963 202.415 70.183 1.00 15.26 141 VAL A N 1
ATOM 799 C CA . VAL A 1 141 ? 9.967 203.452 69.864 1.00 14.23 141 VAL A CA 1
ATOM 800 C C . VAL A 1 141 ? 8.777 202.859 69.077 1.00 15.91 141 VAL A C 1
ATOM 801 O O . VAL A 1 141 ? 8.880 201.807 68.404 1.00 15.58 141 VAL A O 1
ATOM 805 N N . THR A 1 142 ? 7.638 203.548 69.168 1.00 16.80 142 THR A N 1
ATOM 806 C CA . THR A 1 142 ? 6.442 203.174 68.395 1.00 16.45 142 THR A CA 1
ATOM 807 C C . THR A 1 142 ? 6.753 203.401 66.875 1.00 15.69 142 THR A C 1
ATOM 808 O O . THR A 1 142 ? 7.590 204.253 66.522 1.00 16.08 142 THR A O 1
ATOM 812 N N . LYS A 1 143 ? 6.108 202.630 66.010 1.00 19.01 143 LYS A N 1
ATOM 813 C CA . LYS A 1 143 ? 6.503 202.643 64.559 1.00 22.05 143 LYS A CA 1
ATOM 814 C C . LYS A 1 143 ? 6.305 204.006 63.914 1.00 21.22 143 LYS A C 1
ATOM 815 O O . LYS A 1 143 ? 7.165 204.464 63.117 1.00 21.78 143 LYS A O 1
ATOM 821 N N . SER A 1 144 ? 5.234 204.700 64.277 1.00 21.74 144 SER A N 1
ATOM 822 C CA . SER A 1 144 ? 4.978 206.046 63.711 1.00 20.03 144 SER A CA 1
ATOM 823 C C . SER A 1 144 ? 5.904 207.182 64.165 1.00 20.57 144 SER A C 1
ATOM 824 O O . SER A 1 144 ? 5.893 208.239 63.549 1.00 17.66 144 SER A O 1
ATOM 827 N N . LEU A 1 145 ? 6.754 206.980 65.192 1.00 17.82 145 LEU A N 1
ATOM 828 C CA . LEU A 1 145 ? 7.734 207.975 65.566 1.00 18.38 145 LEU A CA 1
ATOM 829 C C . LEU A 1 145 ? 8.863 207.873 64.518 1.00 19.64 145 LEU A C 1
ATOM 830 O O . LEU A 1 145 ? 9.485 206.784 64.307 1.00 18.88 145 LEU A O 1
ATOM 835 N N . PRO A 1 146 ? 9.147 208.982 63.835 1.00 18.41 146 PRO A N 1
ATOM 836 C CA . PRO A 1 146 ? 10.081 208.870 62.641 1.00 19.57 146 PRO A CA 1
ATOM 837 C C . PRO A 1 146 ? 11.565 209.034 63.047 1.00 19.37 146 PRO A C 1
ATOM 838 O O . PRO A 1 146 ? 12.245 210.048 62.708 1.00 19.29 146 PRO A O 1
ATOM 842 N N . VAL A 1 147 ? 12.042 208.065 63.811 1.00 17.37 147 VAL A N 1
ATOM 843 C CA . VAL A 1 147 ? 13.391 208.049 64.332 1.00 19.13 147 VAL A CA 1
ATOM 844 C C . VAL A 1 147 ? 13.923 206.621 64.171 1.00 19.00 147 VAL A C 1
ATOM 845 O O . VAL A 1 147 ? 13.154 205.670 64.370 1.00 19.21 147 VAL A O 1
ATOM 849 N N . THR A 1 148 ? 15.194 206.489 63.779 1.00 19.77 148 THR A N 1
ATOM 850 C CA . THR A 1 148 ? 15.806 205.168 63.592 1.00 21.44 148 THR A CA 1
ATOM 851 C C . THR A 1 148 ? 17.091 204.952 64.408 1.00 19.85 148 THR A C 1
ATOM 852 O O . THR A 1 148 ? 17.747 203.921 64.266 1.00 24.50 148 THR A O 1
ATOM 856 N N . SER A 1 149 ? 17.482 205.868 65.267 1.00 20.19 149 SER A N 1
ATOM 857 C CA . SER A 1 149 ? 18.715 205.708 66.063 1.00 18.59 149 SER A CA 1
ATOM 858 C C . SER A 1 149 ? 18.595 206.509 67.344 1.00 17.33 149 SER A C 1
ATOM 859 O O . SER A 1 149 ? 17.719 207.363 67.442 1.00 14.90 149 SER A O 1
ATOM 862 N N . VAL A 1 150 ? 19.488 206.239 68.320 1.00 17.16 150 VAL A N 1
ATOM 863 C CA . VAL A 1 150 ? 19.500 207.012 69.585 1.00 16.51 15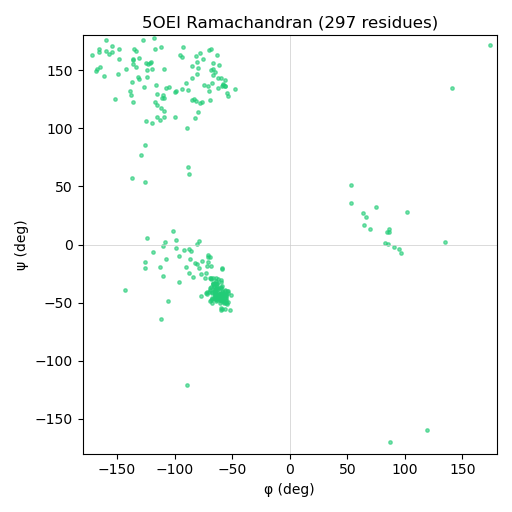0 VAL A CA 1
ATOM 864 C C . VAL A 1 150 ? 19.719 208.518 69.321 1.00 17.94 150 VAL A C 1
ATOM 865 O O . VAL A 1 150 ? 18.977 209.388 69.860 1.00 14.35 150 VAL A O 1
ATOM 869 N N . ALA A 1 151 ? 20.696 208.837 68.454 1.00 16.38 151 ALA A N 1
ATOM 870 C CA . ALA A 1 151 ? 20.945 210.225 68.082 1.00 17.71 151 ALA A CA 1
ATOM 871 C C . ALA A 1 151 ? 19.717 210.925 67.426 1.00 18.10 151 ALA A C 1
ATOM 872 O O . ALA A 1 151 ? 19.453 212.073 67.771 1.00 17.01 151 ALA A O 1
ATOM 874 N N . ASP A 1 152 ? 18.998 210.238 66.515 1.00 18.37 152 ASP A N 1
ATOM 875 C CA . ASP A 1 152 ? 17.726 210.762 65.946 1.00 19.83 152 ASP A CA 1
ATOM 876 C C . ASP A 1 152 ? 16.700 211.074 67.088 1.00 18.81 152 ASP A C 1
ATOM 877 O O . ASP A 1 152 ? 16.040 212.090 67.082 1.00 17.65 152 ASP A O 1
ATOM 882 N N . LEU A 1 153 ? 16.599 210.158 68.074 1.00 18.30 153 LEU A N 1
ATOM 883 C CA . LEU A 1 153 ? 15.622 210.335 69.184 1.00 15.84 153 LEU A CA 1
ATOM 884 C C . LEU A 1 153 ? 15.910 211.587 70.025 1.00 15.06 153 LEU A C 1
ATOM 885 O O . LEU A 1 153 ? 15.023 212.368 70.405 1.00 14.30 153 LEU A O 1
ATOM 890 N N . ILE A 1 154 ? 17.171 211.764 70.325 1.00 14.56 154 ILE A N 1
ATOM 891 C CA . ILE A 1 154 ? 17.636 212.896 71.158 1.00 15.21 154 ILE A CA 1
ATOM 892 C C . ILE A 1 154 ? 17.347 214.189 70.438 1.00 17.44 154 ILE A C 1
ATOM 893 O O . ILE A 1 154 ? 16.814 215.112 71.062 1.00 16.98 154 ILE A O 1
ATOM 898 N N . SER A 1 155 ? 17.673 214.264 69.146 1.00 17.17 155 SER A N 1
ATOM 899 C CA . SER A 1 155 ? 17.304 215.467 68.383 1.00 21.19 155 SER A CA 1
ATOM 900 C C . SER A 1 155 ? 15.811 215.739 68.324 1.00 18.22 155 SER A C 1
ATOM 901 O O . SER A 1 155 ? 15.373 216.853 68.486 1.00 18.93 155 SER A O 1
ATOM 904 N N . TYR A 1 156 ? 15.050 214.709 68.009 1.00 20.12 156 TYR A N 1
ATOM 905 C CA . TYR A 1 156 ? 13.593 214.827 67.844 1.00 19.09 156 TYR A CA 1
ATOM 906 C C . TYR A 1 156 ? 12.925 215.324 69.148 1.00 18.23 156 TYR A C 1
ATOM 907 O O . TYR A 1 156 ? 12.081 216.278 69.168 1.00 17.99 156 TYR A O 1
ATOM 916 N N . ALA A 1 157 ? 13.333 214.728 70.262 1.00 17.00 157 ALA A N 1
ATOM 917 C CA . ALA A 1 157 ? 12.833 215.152 71.595 1.00 17.59 157 ALA A CA 1
ATOM 918 C C . ALA A 1 157 ? 13.322 216.537 72.059 1.00 20.16 157 ALA A C 1
ATOM 919 O O . ALA A 1 157 ? 12.510 217.304 72.645 1.00 20.53 157 ALA A O 1
ATOM 921 N N . ARG A 1 158 ? 14.594 216.863 71.794 1.00 23.70 158 ARG A N 1
ATOM 922 C CA . ARG A 1 158 ? 15.115 218.229 72.111 1.00 25.38 158 ARG A CA 1
ATOM 923 C C . ARG A 1 158 ? 14.301 219.298 71.347 1.00 24.63 158 ARG A C 1
ATOM 924 O O . ARG A 1 158 ? 14.060 220.358 71.889 1.00 25.44 158 ARG A O 1
ATOM 932 N N . GLN A 1 159 ? 13.806 218.991 70.159 1.00 23.16 159 GLN A N 1
ATOM 933 C CA . GLN A 1 159 ? 12.926 219.908 69.378 1.00 25.29 159 GLN A CA 1
ATOM 934 C C . GLN A 1 159 ? 11.505 220.078 69.928 1.00 27.30 159 GLN A C 1
ATOM 935 O O . GLN A 1 159 ? 10.785 220.982 69.483 1.00 23.82 159 GLN A O 1
ATOM 941 N N . ARG A 1 160 ? 11.058 219.143 70.786 1.00 26.32 160 ARG A N 1
ATOM 942 C CA . ARG A 1 160 ? 9.665 219.035 71.277 1.00 25.12 160 ARG A CA 1
ATOM 943 C C . ARG A 1 160 ? 9.627 218.749 72.779 1.00 24.53 160 ARG A C 1
ATOM 944 O O . ARG A 1 160 ? 9.052 217.724 73.222 1.00 24.34 160 ARG A O 1
ATOM 952 N N . PRO A 1 161 ? 10.246 219.622 73.589 1.00 26.62 161 PRO A N 1
ATOM 953 C CA . PRO A 1 161 ? 10.389 219.376 75.003 1.00 25.78 161 PRO A CA 1
ATOM 954 C C . PRO A 1 161 ? 9.043 219.278 75.738 1.00 28.97 161 PRO A C 1
ATOM 955 O O . PRO A 1 161 ? 8.102 220.017 75.460 1.00 26.63 161 PRO A O 1
ATOM 959 N N . ARG A 1 162 ? 8.929 218.262 76.595 1.00 26.92 162 ARG A N 1
ATOM 960 C CA . ARG A 1 162 ? 7.724 218.060 77.406 1.00 28.46 162 ARG A CA 1
ATOM 961 C C . ARG A 1 162 ? 6.458 217.753 76.569 1.00 26.23 162 ARG A C 1
ATOM 962 O O . ARG A 1 162 ? 5.404 217.825 77.140 1.00 32.16 162 ARG A O 1
ATOM 970 N N . GLU A 1 163 ? 6.553 217.366 75.285 1.00 22.50 163 GLU A N 1
ATOM 971 C CA . GLU A 1 163 ? 5.389 216.919 74.487 1.00 22.67 163 GLU A CA 1
ATOM 972 C C . GLU A 1 163 ? 5.149 215.418 74.403 1.00 18.47 163 GLU A C 1
ATOM 973 O O . GLU A 1 163 ? 4.025 215.037 74.175 1.00 20.78 163 GLU A O 1
ATOM 979 N N . LEU A 1 164 ? 6.212 214.594 74.425 1.00 16.90 164 LEU A N 1
ATOM 980 C CA . LEU A 1 164 ? 6.138 213.158 74.229 1.00 15.31 164 LEU A CA 1
ATOM 981 C C . LEU A 1 164 ? 6.030 212.393 75.561 1.00 14.09 164 LEU A C 1
ATOM 982 O O . LEU A 1 164 ? 6.425 212.888 76.617 1.00 14.73 164 LEU A O 1
ATOM 987 N N . PHE A 1 165 ? 5.585 211.155 75.455 1.00 13.20 165 PHE A N 1
ATOM 988 C CA . PHE A 1 165 ? 5.259 210.269 76.583 1.00 12.72 165 PHE A CA 1
ATOM 989 C C . PHE A 1 165 ? 6.041 208.977 76.476 1.00 12.75 165 PHE A C 1
ATOM 990 O O . PHE A 1 165 ? 6.306 208.478 75.374 1.00 12.00 165 PHE A O 1
ATOM 998 N N . TYR A 1 166 ? 6.456 208.446 77.624 1.00 11.79 166 TYR A N 1
ATOM 999 C CA . TYR A 1 166 ? 7.104 207.091 77.652 1.00 11.20 166 TYR A CA 1
ATOM 1000 C C . TYR A 1 166 ? 6.392 206.117 78.608 1.00 11.48 166 TYR A C 1
ATOM 1001 O O . TYR A 1 166 ? 5.799 206.541 79.610 1.00 10.57 166 TYR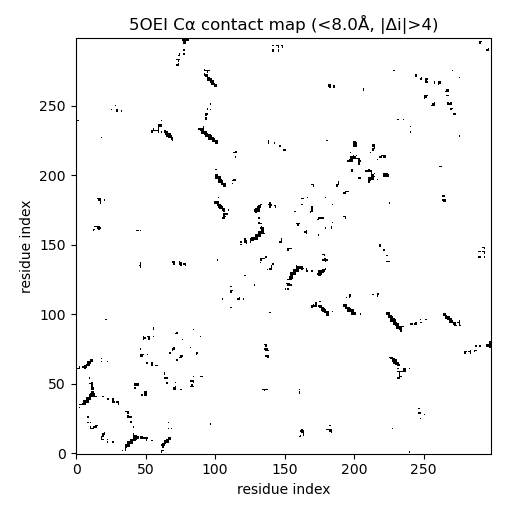 A O 1
ATOM 1010 N N . GLY A 1 167 ? 6.465 204.827 78.273 1.00 10.01 167 GLY A N 1
ATOM 1011 C CA . GLY A 1 167 ? 5.900 203.823 79.068 1.00 11.85 167 GLY A CA 1
ATOM 1012 C C . GLY A 1 167 ? 6.799 203.262 80.178 1.00 11.78 167 GLY A C 1
ATOM 1013 O O . GLY A 1 167 ? 7.952 202.909 79.935 1.00 11.42 167 GLY A O 1
ATOM 1014 N N . VAL A 1 168 ? 6.234 203.148 81.375 1.00 13.17 168 VAL A N 1
ATOM 1015 C CA . VAL A 1 168 ? 6.902 202.584 82.580 1.00 13.58 168 VAL A CA 1
ATOM 1016 C C . VAL A 1 168 ? 6.187 201.261 82.883 1.00 13.64 168 VAL A C 1
ATOM 1017 O O . VAL A 1 168 ? 4.942 201.249 83.167 1.00 14.51 168 VAL A O 1
ATOM 1021 N N . SER A 1 169 ? 6.913 200.128 82.817 1.00 14.51 169 SER A N 1
ATOM 1022 C CA . SER A 1 169 ? 6.273 198.828 83.150 1.00 15.44 169 SER A CA 1
ATOM 1023 C C . SER A 1 169 ? 5.790 198.742 84.629 1.00 15.11 169 SER A C 1
ATOM 1024 O O . SER A 1 169 ? 4.777 198.042 84.936 1.00 17.21 169 SER A O 1
ATOM 1027 N N . ALA A 1 170 ? 6.532 199.392 85.547 1.00 14.13 170 ALA A N 1
ATOM 1028 C CA . ALA A 1 170 ? 6.122 199.534 86.938 1.00 15.07 170 ALA A CA 1
ATOM 1029 C C . ALA A 1 170 ? 6.886 200.667 87.625 1.00 15.40 170 ALA A C 1
ATOM 1030 O O . ALA A 1 170 ? 8.071 200.877 87.328 1.00 13.42 170 ALA A O 1
ATOM 1032 N N . LEU A 1 171 ? 6.233 201.390 88.542 1.00 13.33 171 LEU A N 1
ATOM 1033 C CA . LEU A 1 171 ? 6.958 202.422 89.329 1.00 15.25 171 LEU A CA 1
ATOM 1034 C C . LEU A 1 171 ? 8.205 201.768 90.011 1.00 14.38 171 LEU A C 1
ATOM 1035 O O . LEU A 1 171 ? 8.103 200.693 90.580 1.00 13.73 171 LEU A O 1
ATOM 1040 N N . GLY A 1 172 ? 9.386 202.371 89.822 1.00 14.14 172 GLY A N 1
ATOM 1041 C CA . GLY A 1 172 ? 10.646 201.930 90.397 1.00 13.25 172 GLY A CA 1
ATOM 1042 C C . GLY A 1 172 ? 11.341 200.791 89.613 1.00 12.87 172 GLY A C 1
ATOM 1043 O O . GLY A 1 172 ? 12.368 200.280 90.082 1.00 13.72 172 GLY A O 1
ATOM 1044 N N . SER A 1 173 ? 10.758 200.343 88.506 1.00 12.70 173 SER A N 1
ATOM 1045 C CA . SER A 1 173 ? 11.381 199.243 87.696 1.00 11.58 173 SER A CA 1
ATOM 1046 C C . SER A 1 173 ? 12.739 199.723 87.148 1.00 12.52 173 SER A C 1
ATOM 1047 O O . SER A 1 173 ? 13.045 200.931 87.072 1.00 10.25 173 SER A O 1
ATOM 1050 N N . THR A 1 174 ? 13.560 198.783 86.716 1.00 12.15 174 THR A N 1
ATOM 1051 C CA . THR A 1 174 ? 14.878 199.178 86.141 1.00 12.47 174 THR A CA 1
ATOM 1052 C C . THR A 1 174 ? 14.627 199.988 84.821 1.00 12.43 174 THR A C 1
ATOM 1053 O O . THR A 1 174 ? 15.375 200.966 84.523 1.00 13.66 174 THR A O 1
ATOM 1057 N N . GLY A 1 175 ? 13.558 199.649 84.096 1.00 13.21 175 GLY A N 1
ATOM 1058 C CA . GLY A 1 175 ? 13.116 200.467 82.929 1.00 12.61 175 GLY A CA 1
ATOM 1059 C C . GLY A 1 175 ? 12.795 201.921 83.227 1.00 12.36 175 GLY A C 1
ATOM 1060 O O . GLY A 1 175 ? 13.297 202.899 82.598 1.00 11.61 175 GLY A O 1
ATOM 1061 N N . HIS A 1 176 ? 12.008 202.079 84.295 1.00 11.60 176 HIS A N 1
ATOM 1062 C CA . HIS A 1 176 ? 11.689 203.412 84.808 1.00 11.99 176 HIS A CA 1
ATOM 1063 C C . HIS A 1 176 ? 12.931 204.246 85.167 1.00 12.75 176 HIS A C 1
ATOM 1064 O O . HIS A 1 176 ? 13.136 205.371 84.653 1.00 12.60 176 HIS A O 1
ATOM 1071 N N . LEU A 1 177 ? 13.773 203.685 86.029 1.00 12.87 177 LEU A N 1
ATOM 1072 C CA . LEU A 1 177 ? 14.987 204.391 86.419 1.00 12.91 177 LEU A CA 1
ATOM 1073 C C . LEU A 1 177 ? 16.013 204.512 85.245 1.00 11.88 177 LEU A C 1
ATOM 1074 O O . LEU A 1 177 ? 16.720 205.523 85.171 1.00 12.51 177 LEU A O 1
ATOM 1079 N N . SER A 1 178 ? 16.027 203.569 84.316 1.00 11.45 178 SER A N 1
ATOM 1080 C CA . SER A 1 178 ? 16.862 203.686 83.111 1.00 11.22 178 SER A CA 1
ATOM 1081 C C . SER A 1 178 ? 16.473 204.905 82.244 1.00 11.55 178 SER A C 1
ATOM 1082 O O . SER A 1 178 ? 17.352 205.685 81.772 1.00 12.28 178 SER A O 1
ATOM 1085 N N . THR A 1 179 ? 15.158 205.160 82.078 1.00 12.52 179 THR A N 1
ATOM 1086 C CA . THR A 1 179 ? 14.714 206.245 81.231 1.00 10.92 179 THR A CA 1
ATOM 1087 C C . THR A 1 179 ? 15.014 207.523 81.953 1.00 11.16 179 THR A C 1
ATOM 1088 O O . THR A 1 179 ? 15.454 208.532 81.330 1.00 10.27 179 THR A O 1
ATOM 1092 N N . GLU A 1 180 ? 14.762 207.580 83.271 1.00 11.56 180 GLU A N 1
ATOM 1093 C CA . GLU A 1 180 ? 15.058 208.851 84.006 1.00 10.86 180 GLU A CA 1
ATOM 1094 C C . GLU A 1 180 ? 16.572 209.181 83.981 1.00 11.57 180 GLU A C 1
ATOM 1095 O O . GLU A 1 180 ? 16.936 210.348 83.867 1.00 12.22 180 GLU A O 1
ATOM 1101 N N . LEU A 1 181 ? 17.451 208.168 84.066 1.00 10.87 181 LEU A N 1
ATOM 1102 C CA . LEU A 1 181 ? 18.880 208.435 83.912 1.00 12.03 181 LEU A CA 1
ATOM 1103 C C . LEU A 1 181 ? 19.192 208.930 82.465 1.00 12.75 181 LEU A C 1
ATOM 1104 O O . LEU A 1 181 ? 19.993 209.794 82.329 1.00 13.53 181 LEU A O 1
ATOM 1109 N N . PHE A 1 182 ? 18.614 208.300 81.447 1.00 11.34 182 PHE A N 1
ATOM 1110 C CA . PHE A 1 182 ? 18.820 208.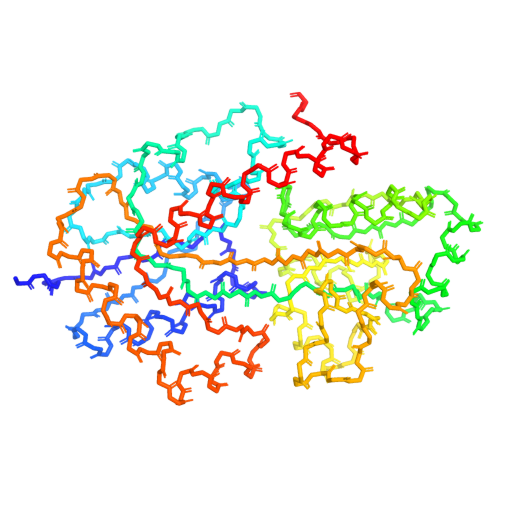712 80.054 1.00 12.68 182 PHE A CA 1
ATOM 1111 C C . PHE A 1 182 ? 18.407 210.188 79.884 1.00 13.83 182 PHE A C 1
ATOM 1112 O O . PHE A 1 182 ? 19.143 211.023 79.227 1.00 13.24 182 PHE A O 1
ATOM 1120 N N . LYS A 1 183 ? 17.262 210.536 80.478 1.00 13.14 183 LYS A N 1
ATOM 1121 C CA . LYS A 1 183 ? 16.809 211.933 80.480 1.00 14.12 183 LYS A CA 1
ATOM 1122 C C . LYS A 1 183 ? 17.857 212.893 81.044 1.00 15.39 183 LYS A C 1
ATOM 1123 O O . LYS A 1 183 ? 18.181 213.922 80.426 1.00 14.11 183 LYS A O 1
ATOM 1129 N N . THR A 1 184 ? 18.381 212.569 82.230 1.00 15.53 184 THR A N 1
ATOM 1130 C CA . THR A 1 184 ? 19.415 213.436 82.857 1.00 14.88 184 THR A CA 1
ATOM 1131 C C . THR A 1 184 ? 20.690 213.490 82.039 1.00 14.10 184 THR A C 1
ATOM 1132 O O . THR A 1 184 ? 21.260 214.540 81.914 1.00 15.49 184 THR A O 1
ATOM 1136 N N . MET A 1 185 ? 21.178 212.368 81.543 1.00 14.07 185 MET A N 1
ATOM 1137 C CA . MET A 1 185 ? 22.403 212.359 80.741 1.00 16.25 185 MET A CA 1
ATOM 1138 C C . MET A 1 185 ? 22.311 212.981 79.325 1.00 17.60 185 MET A C 1
ATOM 1139 O O . MET A 1 185 ? 23.384 213.189 78.693 1.00 17.33 185 MET A O 1
ATOM 1144 N N . THR A 1 186 ? 21.098 213.205 78.777 1.00 16.99 186 THR A N 1
ATOM 1145 C CA . THR A 1 186 ? 20.951 213.760 77.412 1.00 17.43 186 THR A CA 1
ATOM 1146 C C . THR A 1 186 ? 20.218 215.110 77.368 1.00 19.18 186 THR A C 1
ATOM 1147 O O . THR A 1 186 ? 20.097 215.683 76.287 1.00 18.42 186 THR A O 1
ATOM 1151 N N . GLY A 1 187 ? 19.683 215.569 78.491 1.00 18.05 187 GLY A N 1
ATOM 1152 C CA . GLY A 1 187 ? 18.799 216.778 78.523 1.00 20.45 187 GLY A CA 1
ATOM 1153 C C . GLY A 1 187 ? 17.405 216.684 77.907 1.00 23.20 187 GLY A C 1
ATOM 1154 O O . GLY A 1 187 ? 16.741 217.695 77.731 1.00 25.34 187 GLY A O 1
ATOM 1155 N N . VAL A 1 188 ? 16.913 215.501 77.601 1.00 20.18 188 VAL A N 1
ATOM 1156 C CA . VAL A 1 188 ? 15.599 215.376 77.023 1.00 23.28 188 VAL A CA 1
ATOM 1157 C C . VAL A 1 188 ? 14.477 215.349 78.096 1.00 20.67 188 VAL A C 1
ATOM 1158 O O . VAL A 1 188 ? 14.697 214.862 79.271 1.00 17.24 188 VAL A O 1
ATOM 1162 N N . GLU A 1 189 ? 13.365 215.986 77.721 1.00 20.30 189 GLU A N 1
ATOM 1163 C CA . GLU A 1 189 ? 12.161 216.099 78.606 1.00 21.50 189 GLU A CA 1
ATOM 1164 C C . GLU A 1 189 ? 10.977 215.360 77.987 1.00 19.52 189 GLU A C 1
ATOM 1165 O O . GLU A 1 189 ? 10.420 215.777 76.951 1.00 20.62 189 GLU A O 1
ATOM 1171 N N . ILE A 1 190 ? 10.627 214.235 78.641 1.00 17.11 190 ILE A N 1
ATOM 1172 C CA . ILE A 1 190 ? 9.570 213.332 78.208 1.00 16.89 190 ILE A CA 1
ATOM 1173 C C . ILE A 1 190 ? 8.850 212.821 79.461 1.00 15.31 190 ILE A C 1
ATOM 1174 O O . ILE A 1 190 ? 9.493 212.689 80.486 1.00 14.72 190 ILE A O 1
ATOM 1179 N N . THR A 1 191 ? 7.557 212.497 79.352 1.00 14.75 191 THR A N 1
ATOM 1180 C CA . THR A 1 191 ? 6.642 212.353 80.553 1.00 13.21 191 THR A CA 1
ATOM 1181 C C . THR A 1 191 ? 6.312 210.874 80.751 1.00 12.61 191 THR A C 1
ATOM 1182 O O . THR A 1 191 ? 5.873 210.206 79.840 1.00 12.66 191 THR A O 1
ATOM 1186 N N . ALA A 1 192 ? 6.548 210.354 81.936 1.00 13.40 192 ALA A N 1
ATOM 1187 C CA . ALA A 1 192 ? 6.294 208.977 82.335 1.00 11.86 192 ALA A CA 1
ATOM 1188 C C . ALA A 1 192 ? 4.787 208.648 82.471 1.00 12.27 192 ALA A C 1
ATOM 1189 O O . ALA A 1 192 ? 4.046 209.407 83.088 1.00 11.54 192 ALA A O 1
ATOM 1191 N N . VAL A 1 193 ? 4.382 207.479 81.955 1.00 11.96 193 VAL A N 1
ATOM 1192 C CA . VAL A 1 193 ? 3.034 206.904 82.102 1.00 13.30 193 VAL A CA 1
ATOM 1193 C C . VAL A 1 193 ? 3.197 205.510 82.696 1.00 14.17 193 VAL A C 1
ATOM 1194 O O . VAL A 1 193 ? 3.682 204.643 82.004 1.00 16.26 193 VAL A O 1
ATOM 1198 N N . PRO A 1 194 ? 2.860 205.322 83.992 1.00 15.82 194 PRO A N 1
ATOM 1199 C CA . PRO A 1 194 ? 3.004 204.003 84.629 1.00 16.97 194 PRO A CA 1
ATOM 1200 C C . PRO A 1 194 ? 1.887 203.063 84.316 1.00 16.08 194 PRO A C 1
ATOM 1201 O O . PRO A 1 194 ? 0.775 203.509 84.143 1.00 18.10 194 PRO A O 1
ATOM 1205 N N . TYR A 1 195 ? 2.193 201.769 84.237 1.00 15.31 195 TYR A N 1
ATOM 1206 C CA . TYR A 1 195 ? 1.275 200.680 83.941 1.00 16.05 195 TYR A CA 1
ATOM 1207 C C . TYR A 1 195 ? 1.444 199.609 85.064 1.00 17.90 195 TYR A C 1
ATOM 1208 O O . TYR A 1 195 ? 2.304 199.746 85.950 1.00 18.12 195 TYR A O 1
ATOM 1217 N N . LYS A 1 196 ? 0.632 198.570 85.004 1.00 19.56 196 LYS A N 1
ATOM 1218 C CA . LYS A 1 196 ? 0.661 197.501 86.021 1.00 22.68 196 LYS A CA 1
ATOM 1219 C C . LYS A 1 196 ? 1.656 196.355 85.756 1.00 22.02 196 LYS A C 1
ATOM 1220 O O . LYS A 1 196 ? 1.882 195.412 86.664 1.00 25.86 196 LYS A O 1
ATOM 1226 N N . GLY A 1 197 ? 2.308 196.431 84.603 1.00 15.75 197 GLY A N 1
ATOM 1227 C CA . GLY A 1 197 ? 3.288 195.428 84.184 1.00 15.49 197 GLY A CA 1
ATOM 1228 C C . GLY A 1 197 ? 3.741 195.729 82.732 1.00 14.18 197 GLY A C 1
ATOM 1229 O O . GLY A 1 197 ? 3.156 196.590 82.070 1.00 15.51 197 GLY A O 1
ATOM 1230 N N . SER A 1 198 ? 4.749 195.012 82.255 1.00 13.12 198 SER A N 1
ATOM 1231 C CA . SER A 1 198 ? 5.215 195.135 80.841 1.00 13.83 198 SER A CA 1
ATOM 1232 C C . SER A 1 198 ? 4.085 194.884 79.817 1.00 15.20 198 SER A C 1
ATOM 1233 O O . SER A 1 198 ? 3.937 195.615 78.831 1.00 14.96 198 SER A O 1
ATOM 1236 N N . ALA A 1 199 ? 3.236 193.923 80.106 1.00 15.77 199 ALA A N 1
ATOM 1237 C CA . ALA A 1 199 ? 2.196 193.488 79.155 1.00 16.94 199 ALA A CA 1
ATOM 1238 C C . ALA A 1 199 ? 1.203 194.604 78.740 1.00 16.59 199 ALA A C 1
ATOM 1239 O O . ALA A 1 199 ? 1.157 194.916 77.555 1.00 17.79 199 ALA A O 1
ATOM 1241 N N . PRO A 1 200 ? 0.510 195.272 79.687 1.00 15.59 200 PRO A N 1
ATOM 1242 C CA . PRO A 1 200 ? -0.340 196.389 79.252 1.00 16.53 200 PRO A CA 1
ATOM 1243 C C . PRO A 1 200 ? 0.490 197.596 78.685 1.00 16.02 200 PRO A C 1
ATOM 1244 O O . PRO A 1 200 ? 0.039 198.261 77.760 1.00 15.41 200 PRO A O 1
ATOM 1248 N N . MET A 1 201 ? 1.683 197.861 79.224 1.00 14.16 201 MET A N 1
ATOM 1249 C CA . MET A 1 201 ? 2.532 198.978 78.708 1.00 13.49 201 MET A CA 1
ATOM 1250 C C . MET A 1 201 ? 2.847 198.780 77.188 1.00 12.21 201 MET A C 1
ATOM 1251 O O . MET A 1 201 ? 2.792 199.713 76.416 1.00 12.63 201 MET A O 1
ATOM 1256 N N . LEU A 1 202 ? 3.276 197.589 76.814 1.00 12.80 202 LEU A N 1
ATOM 1257 C CA . LEU A 1 202 ? 3.729 197.275 75.470 1.00 14.66 202 LEU A CA 1
ATOM 1258 C C . LEU A 1 202 ? 2.568 197.344 74.466 1.00 15.65 202 LEU A C 1
ATOM 1259 O O . LEU A 1 202 ? 2.789 197.738 73.329 1.00 16.35 202 LEU A O 1
ATOM 1264 N N . ARG A 1 203 ? 1.361 196.984 74.893 1.00 17.27 203 ARG A N 1
ATOM 1265 C CA . ARG A 1 203 ? 0.154 197.181 74.051 1.00 18.75 203 ARG A CA 1
ATOM 1266 C C . ARG A 1 203 ? -0.066 198.646 73.719 1.00 17.88 203 ARG A C 1
ATOM 1267 O O . ARG A 1 203 ? -0.351 198.973 72.573 1.00 18.81 203 ARG A O 1
ATOM 1275 N N . ASP A 1 204 ? 0.104 199.521 74.693 1.00 17.41 204 ASP A N 1
ATOM 1276 C CA . ASP A 1 204 ? 0.013 200.969 74.462 1.00 18.59 204 ASP A CA 1
ATOM 1277 C C . ASP A 1 204 ? 1.176 201.543 73.615 1.00 17.32 204 ASP A C 1
ATOM 1278 O O . ASP A 1 204 ? 0.977 202.424 72.786 1.00 16.18 204 ASP A O 1
ATOM 1283 N N . LEU A 1 205 ? 2.393 201.023 73.813 1.00 17.17 205 LEU A N 1
ATOM 1284 C CA . LEU A 1 205 ? 3.531 201.399 72.948 1.00 15.80 205 LEU A CA 1
ATOM 1285 C C . LEU A 1 205 ? 3.240 200.998 71.451 1.00 15.79 205 LEU A C 1
ATOM 1286 O O . LEU A 1 205 ? 3.478 201.806 70.544 1.00 14.70 205 LEU A O 1
ATOM 1291 N N . ALA A 1 206 ? 2.740 199.783 71.215 1.00 15.81 206 ALA A N 1
ATOM 1292 C CA . ALA A 1 206 ? 2.402 199.345 69.809 1.00 19.32 206 ALA A CA 1
ATOM 1293 C C . ALA A 1 206 ? 1.350 200.269 69.147 1.00 22.01 206 ALA A C 1
ATOM 1294 O O . ALA A 1 206 ? 1.554 200.722 68.009 1.00 20.21 206 ALA A O 1
ATOM 1296 N N . GLU A 1 207 ? 0.304 200.640 69.907 1.00 20.97 207 GLU A N 1
ATOM 1297 C CA . GLU A 1 207 ? -0.681 201.651 69.489 1.00 20.31 207 GLU A CA 1
ATOM 1298 C C . GLU A 1 207 ? -0.243 203.098 69.379 1.00 19.79 207 GLU A C 1
ATOM 1299 O O . GLU A 1 207 ? -0.987 203.926 68.818 1.00 18.43 207 GLU A O 1
ATOM 1305 N N . GLY A 1 208 ? 0.866 203.468 69.990 1.00 16.89 208 GLY A N 1
ATOM 1306 C CA . GLY A 1 208 ? 1.308 204.873 69.954 1.00 15.52 208 GLY A CA 1
ATOM 1307 C C . GLY A 1 208 ? 0.705 205.766 71.034 1.00 15.64 208 GLY A C 1
ATOM 1308 O O . GLY A 1 208 ? 0.863 207.019 70.979 1.00 14.49 208 GLY A O 1
ATOM 1309 N N . ARG A 1 209 ? 0.072 205.153 72.051 1.00 13.93 209 ARG A N 1
ATOM 1310 C CA . ARG A 1 209 ? -0.401 205.885 73.240 1.00 14.97 209 ARG A CA 1
ATOM 1311 C C . ARG A 1 209 ? 0.761 206.316 74.159 1.00 13.95 209 ARG A C 1
ATOM 1312 O O . ARG A 1 209 ? 0.654 207.326 74.863 1.00 15.60 209 ARG A O 1
ATOM 1320 N N . VAL A 1 210 ? 1.889 205.593 74.073 1.00 14.40 210 VAL A N 1
ATOM 1321 C CA . VAL A 1 210 ? 3.216 206.172 74.440 1.00 14.02 210 VAL A CA 1
ATOM 1322 C C . VAL A 1 210 ? 4.179 206.066 73.233 1.00 14.10 210 VAL A C 1
ATOM 1323 O O . VAL A 1 210 ? 3.965 205.201 72.313 1.00 14.12 210 VAL A O 1
ATOM 1327 N N . HIS A 1 211 ? 5.178 206.974 73.215 1.00 13.16 211 HIS A N 1
ATOM 1328 C CA . HIS A 1 211 ? 6.111 207.126 72.055 1.00 14.03 211 HIS A CA 1
ATOM 1329 C C . HIS A 1 211 ? 7.360 206.205 72.089 1.00 14.65 211 HIS A C 1
ATOM 1330 O O . HIS A 1 211 ? 7.918 205.815 71.031 1.00 14.74 211 HIS A O 1
ATOM 1337 N N . LEU A 1 212 ? 7.741 205.776 73.306 1.00 12.74 212 LEU A N 1
ATOM 1338 C CA . LEU A 1 212 ? 8.980 204.977 73.503 1.00 13.83 212 LEU A CA 1
ATOM 1339 C C . LEU A 1 212 ? 8.985 204.342 74.877 1.00 12.37 212 LEU A C 1
ATOM 1340 O O . LEU A 1 212 ? 8.100 204.680 75.713 1.00 11.86 212 LEU A O 1
ATOM 1345 N N . THR A 1 213 ? 9.874 203.380 75.060 1.00 12.89 213 THR A N 1
ATOM 1346 C CA . THR A 1 213 ? 10.150 202.782 76.362 1.00 12.58 213 THR A CA 1
ATOM 1347 C C . THR A 1 213 ? 11.611 202.334 76.491 1.00 13.94 213 THR A C 1
ATOM 1348 O O . THR A 1 213 ? 12.278 202.130 75.499 1.00 14.70 213 THR A O 1
ATOM 1352 N N . ILE A 1 214 ? 12.080 202.177 77.727 1.00 12.93 214 ILE A N 1
ATOM 1353 C CA . ILE A 1 214 ? 13.187 201.255 78.054 1.00 12.87 214 ILE A CA 1
ATOM 1354 C C . ILE A 1 214 ? 12.631 200.157 78.958 1.00 12.94 214 ILE A C 1
ATOM 1355 O O . ILE A 1 214 ? 12.047 200.455 80.026 1.00 13.43 214 ILE A O 1
ATOM 1360 N N . ASP A 1 215 ? 12.704 198.903 78.531 1.00 13.97 215 ASP A N 1
ATOM 1361 C CA . ASP A 1 215 ? 12.135 197.791 79.341 1.00 14.37 215 ASP A CA 1
ATOM 1362 C C . ASP A 1 215 ? 12.854 196.487 79.006 1.00 14.42 215 ASP A C 1
ATOM 1363 O O . ASP A 1 215 ? 13.663 196.439 78.052 1.00 14.01 215 ASP A O 1
ATOM 1368 N N . ASN A 1 216 ? 12.577 195.435 79.790 1.00 13.82 216 ASN A N 1
ATOM 1369 C CA . ASN A 1 216 ? 13.292 194.155 79.719 1.00 13.81 216 ASN A CA 1
ATOM 1370 C C . ASN A 1 216 ? 13.171 193.560 78.285 1.00 14.84 216 ASN A C 1
ATOM 1371 O O . ASN A 1 216 ? 12.087 193.523 77.705 1.00 14.91 216 ASN A O 1
ATOM 1376 N N . LEU A 1 217 ? 14.267 193.016 77.771 1.00 14.79 217 LEU A N 1
ATOM 1377 C CA . LEU A 1 217 ? 14.261 192.470 76.414 1.00 14.52 217 LEU A CA 1
ATOM 1378 C C . LEU A 1 217 ? 13.225 191.341 76.158 1.00 13.93 217 LEU A C 1
ATOM 1379 O O . LEU A 1 217 ? 12.546 191.365 75.108 1.00 15.36 217 LEU A O 1
ATOM 1384 N N . PRO A 1 218 ? 13.106 190.349 77.070 1.00 14.59 218 PRO A N 1
ATOM 1385 C CA . PRO A 1 218 ? 12.240 189.200 76.721 1.00 13.81 218 PRO A CA 1
ATOM 1386 C C . PRO A 1 218 ? 10.773 189.547 76.410 1.00 14.53 218 PRO A C 1
ATOM 1387 O O . PRO A 1 218 ? 10.185 188.975 75.471 1.00 16.42 218 PRO A O 1
ATOM 1391 N N . ALA A 1 219 ? 10.196 190.458 77.183 1.00 14.39 219 ALA A N 1
ATOM 1392 C CA . ALA A 1 219 ? 8.851 190.897 76.989 1.00 14.99 219 ALA A CA 1
ATOM 1393 C C . ALA A 1 219 ? 8.699 191.670 75.633 1.00 15.91 219 ALA A C 1
ATOM 1394 O O . ALA A 1 219 ? 7.650 191.579 74.981 1.00 14.12 219 ALA A O 1
ATOM 1396 N N . SER A 1 220 ? 9.707 192.489 75.281 1.00 15.36 220 SER A N 1
ATOM 1397 C CA . SER A 1 220 ? 9.679 193.287 74.026 1.00 16.34 220 SER A CA 1
ATOM 1398 C C . SER A 1 220 ? 9.984 192.465 72.754 1.00 17.72 220 SER A C 1
ATOM 1399 O O . SER A 1 220 ? 9.572 192.834 71.640 1.00 17.94 220 SER A O 1
ATOM 1402 N N . LYS A 1 221 ? 10.704 191.374 72.899 1.00 17.82 221 LYS A N 1
ATOM 1403 C CA . LYS A 1 221 ? 11.227 190.645 71.713 1.00 21.83 221 LYS A CA 1
ATOM 1404 C C . LYS A 1 221 ? 10.174 190.101 70.748 1.00 23.41 221 LYS A C 1
ATOM 1405 O O . LYS A 1 221 ? 10.312 190.275 69.523 1.00 26.03 221 LYS A O 1
ATOM 1411 N N . PRO A 1 222 ? 9.075 189.491 71.258 1.00 23.86 222 PRO A N 1
ATOM 1412 C CA . PRO A 1 222 ? 8.027 189.113 70.284 1.00 23.64 222 PRO A CA 1
ATOM 1413 C C . PRO A 1 222 ? 7.429 190.258 69.493 1.00 23.83 222 PRO A C 1
ATOM 1414 O O . PRO A 1 222 ? 7.104 190.066 68.300 1.00 22.55 222 PRO A O 1
ATOM 1418 N N . LEU A 1 223 ? 7.243 191.431 70.107 1.00 22.05 223 LEU A N 1
ATOM 1419 C CA . LEU A 1 223 ? 6.830 192.605 69.336 1.00 21.97 223 LEU A CA 1
ATOM 1420 C C . LEU A 1 223 ? 7.879 193.043 68.270 1.00 23.38 223 LEU A C 1
ATOM 1421 O O . LEU A 1 223 ? 7.478 193.550 67.206 1.00 25.08 223 LEU A O 1
ATOM 1426 N N . LEU A 1 224 ? 9.161 192.965 68.587 1.00 22.11 224 LEU A N 1
ATOM 1427 C CA . LEU A 1 224 ? 10.260 193.245 67.633 1.00 26.59 224 LEU A CA 1
ATOM 1428 C C . LEU A 1 224 ? 10.155 192.416 66.412 1.00 27.23 224 LEU A C 1
ATOM 1429 O O . LEU A 1 224 ? 10.304 192.914 65.314 1.00 25.72 224 LEU A O 1
ATOM 1434 N N . GLU A 1 225 ? 9.9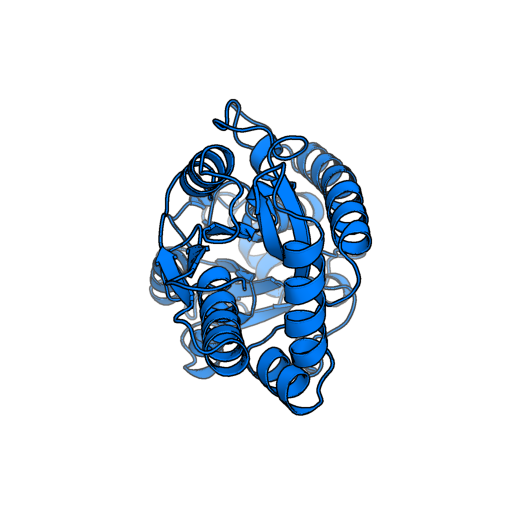80 191.137 66.663 1.00 28.72 225 GLU A N 1
ATOM 1435 C CA . GLU A 1 225 ? 9.948 190.112 65.617 1.00 32.23 225 GLU A CA 1
ATOM 1436 C C . GLU A 1 225 ? 8.667 190.149 64.809 1.00 32.15 225 GLU A C 1
ATOM 1437 O O . GLU A 1 225 ? 8.694 189.787 63.640 1.00 33.51 225 GLU A O 1
ATOM 1443 N N . ALA A 1 226 ? 7.549 190.598 65.387 1.00 30.56 226 ALA A N 1
ATOM 1444 C CA . ALA A 1 226 ? 6.317 190.894 64.603 1.00 31.19 226 ALA A CA 1
ATOM 1445 C C . ALA A 1 226 ? 6.338 192.265 63.889 1.00 31.19 226 ALA A C 1
ATOM 1446 O O . ALA A 1 226 ? 5.394 192.596 63.206 1.00 34.64 226 ALA A O 1
ATOM 1448 N N . GLY A 1 227 ? 7.411 193.043 64.022 1.00 28.95 227 GLY A N 1
ATOM 1449 C CA . GLY A 1 227 ? 7.498 194.374 63.480 1.00 27.36 227 GLY A CA 1
ATOM 1450 C C . GLY A 1 227 ? 6.587 195.436 64.041 1.00 27.50 227 GLY A C 1
ATOM 1451 O O . GLY A 1 227 ? 6.308 196.405 63.334 1.00 30.75 227 GLY A O 1
ATOM 1452 N N . GLU A 1 228 ? 6.105 195.276 65.285 1.00 25.84 228 GLU A N 1
ATOM 1453 C CA . GLU A 1 228 ? 5.099 196.176 65.866 1.00 26.92 228 GLU A CA 1
ATOM 1454 C C . GLU A 1 228 ? 5.716 197.354 66.593 1.00 24.60 228 GLU A C 1
ATOM 1455 O O . GLU A 1 228 ? 4.994 198.316 66.849 1.00 27.91 228 GLU A O 1
ATOM 1461 N N . ILE A 1 229 ? 6.996 197.248 66.976 1.00 20.99 229 ILE A N 1
ATOM 1462 C CA . ILE A 1 229 ? 7.802 198.334 67.549 1.00 21.39 229 ILE A CA 1
ATOM 1463 C C . ILE A 1 229 ? 9.211 198.336 66.899 1.00 20.68 229 ILE A C 1
ATOM 1464 O O . ILE A 1 229 ? 9.614 197.335 66.343 1.00 18.29 229 ILE A O 1
ATOM 1469 N N . ARG A 1 230 ? 9.924 199.460 66.974 1.00 17.80 230 ARG A N 1
ATOM 1470 C CA . ARG A 1 230 ? 11.261 199.608 66.381 1.00 18.50 230 ARG A CA 1
ATOM 1471 C C . ARG A 1 230 ? 12.341 199.676 67.507 1.00 17.64 230 ARG A C 1
ATOM 1472 O O . ARG A 1 230 ? 12.381 200.666 68.267 1.00 16.82 230 ARG A O 1
ATOM 1480 N N . PRO A 1 231 ? 13.236 198.674 67.583 1.00 17.21 231 PRO A N 1
ATOM 1481 C CA . PRO A 1 231 ? 14.336 198.679 68.526 1.00 17.75 231 PRO A CA 1
ATOM 1482 C C . PRO A 1 231 ? 15.448 199.632 68.131 1.00 17.17 231 PRO A C 1
ATOM 1483 O O . PRO A 1 231 ? 15.751 199.733 66.937 1.00 18.29 231 PRO A O 1
ATOM 1487 N N . LEU A 1 232 ? 15.985 200.377 69.086 1.00 15.67 232 LEU A N 1
ATOM 1488 C CA . LEU A 1 232 ? 17.102 201.318 68.865 1.00 17.65 232 LEU A CA 1
ATOM 1489 C C . LEU A 1 232 ? 18.459 200.838 69.419 1.00 18.57 232 LEU A C 1
ATOM 1490 O O . LEU A 1 232 ? 19.497 200.941 68.734 1.00 17.79 232 LEU A O 1
ATOM 1495 N N . ALA A 1 233 ? 18.488 200.376 70.680 1.00 16.29 233 ALA A N 1
ATOM 1496 C CA . ALA A 1 233 ? 19.744 200.101 71.393 1.00 15.56 233 ALA A CA 1
ATOM 1497 C C . ALA A 1 233 ? 19.485 199.324 72.701 1.00 15.53 233 ALA A C 1
ATOM 1498 O O . ALA A 1 233 ? 18.337 199.455 73.267 1.00 16.82 233 ALA A O 1
ATOM 1500 N N . VAL A 1 234 ? 20.468 198.491 73.093 1.00 12.90 234 VAL A N 1
ATOM 1501 C CA . VAL A 1 234 ? 20.523 197.844 74.427 1.00 12.33 234 VAL A CA 1
ATOM 1502 C C . VAL A 1 234 ? 21.152 198.721 75.450 1.00 12.47 234 VAL A C 1
ATOM 1503 O O . VAL A 1 234 ? 21.914 199.607 75.113 1.00 13.64 234 VAL A O 1
ATOM 1507 N N . THR A 1 235 ? 20.794 198.518 76.727 1.00 11.20 235 THR A N 1
ATOM 1508 C CA . THR A 1 235 ? 21.303 199.324 77.832 1.00 11.30 235 THR A CA 1
ATOM 1509 C C . THR A 1 235 ? 22.631 198.852 78.442 1.00 12.29 235 THR A C 1
ATOM 1510 O O . THR A 1 235 ? 23.180 199.551 79.298 1.00 13.24 235 THR A O 1
ATOM 1514 N N . THR A 1 236 ? 23.090 197.629 78.102 1.00 12.81 236 THR A N 1
ATOM 1515 C CA . THR A 1 236 ? 24.267 197.035 78.678 1.00 14.30 236 THR A CA 1
ATOM 1516 C C . THR A 1 236 ? 25.616 197.624 78.070 1.00 16.53 236 THR A C 1
ATOM 1517 O O . THR A 1 236 ? 25.611 198.302 77.029 1.00 15.26 236 THR A O 1
ATOM 1521 N N . ALA A 1 237 ? 26.720 197.348 78.780 1.00 17.32 237 ALA A N 1
ATOM 1522 C CA . ALA A 1 237 ? 28.079 197.802 78.391 1.00 18.73 237 ALA A CA 1
ATOM 1523 C C . ALA A 1 237 ? 28.578 197.142 77.076 1.00 19.50 237 ALA A C 1
ATOM 1524 O O . ALA A 1 237 ? 29.365 197.743 76.360 1.00 17.46 237 ALA A O 1
ATOM 1526 N N . LYS A 1 238 ? 28.107 195.932 76.793 1.00 19.24 238 LYS A N 1
ATOM 1527 C CA . LYS A 1 238 ? 28.369 195.198 75.560 1.00 20.96 238 LYS A CA 1
ATOM 1528 C C . LYS A 1 238 ? 27.107 194.852 74.843 1.00 20.36 238 LYS A C 1
ATOM 1529 O O . LYS A 1 238 ? 26.048 194.684 75.467 1.00 18.96 238 LYS A O 1
ATOM 1535 N N . ARG A 1 239 ? 27.203 194.637 73.537 1.00 18.58 239 ARG A N 1
ATOM 1536 C CA . ARG A 1 239 ? 26.055 194.261 72.753 1.00 18.24 239 ARG A CA 1
ATOM 1537 C C . ARG A 1 239 ? 25.487 192.925 73.235 1.00 18.57 239 ARG A C 1
ATOM 1538 O O . ARG A 1 239 ? 26.219 192.117 73.805 1.00 19.57 239 ARG A O 1
ATOM 1546 N N . TRP A 1 240 ? 24.207 192.707 73.002 1.00 17.36 240 TRP A N 1
ATOM 1547 C CA . TRP A 1 240 ? 23.632 191.340 73.170 1.00 17.98 240 TRP A CA 1
ATOM 1548 C C . TRP A 1 240 ? 23.936 190.444 71.950 1.00 16.93 240 TRP A C 1
ATOM 1549 O O . TRP A 1 240 ? 23.339 190.619 70.850 1.00 18.14 240 TRP A O 1
ATOM 1560 N N . PRO A 1 241 ? 24.749 189.393 72.143 1.00 21.00 241 PRO A N 1
ATOM 1561 C CA . PRO A 1 241 ? 25.208 188.673 70.923 1.00 21.80 241 PRO A CA 1
ATOM 1562 C C . PRO A 1 241 ? 24.120 188.183 69.944 1.00 25.13 241 PRO A C 1
ATOM 1563 O O . PRO A 1 241 ? 24.337 188.314 68.726 1.00 24.63 241 PRO A O 1
ATOM 1567 N N . PRO A 1 242 ? 22.940 187.641 70.449 1.00 22.34 242 PRO A N 1
ATOM 1568 C CA . PRO A 1 242 ? 21.964 187.193 69.484 1.00 24.66 242 PRO A CA 1
ATOM 1569 C C . PRO A 1 242 ? 21.260 188.338 68.728 1.00 26.16 242 PRO A C 1
ATOM 1570 O O . PRO A 1 242 ? 20.498 188.099 67.784 1.00 29.40 242 PRO A O 1
ATOM 1574 N N . LEU A 1 243 ? 21.471 189.590 69.144 1.00 27.78 243 LEU A N 1
ATOM 1575 C CA . LEU A 1 243 ? 21.028 190.756 68.376 1.00 27.20 243 LEU A CA 1
ATOM 1576 C C . LEU A 1 243 ? 22.251 191.650 68.159 1.00 28.55 243 LEU A C 1
ATOM 1577 O O . LEU A 1 243 ? 22.212 192.828 68.481 1.00 27.98 243 LEU A O 1
ATOM 1582 N N . SER A 1 244 ? 23.329 191.077 67.614 1.00 28.11 244 SER A N 1
ATOM 1583 C CA . SER A 1 244 ? 24.656 191.706 67.671 1.00 31.55 244 SER A CA 1
ATOM 1584 C C . SER A 1 244 ? 24.788 192.952 66.831 1.00 32.86 244 SER A C 1
ATOM 1585 O O . SER A 1 244 ? 25.808 193.620 66.912 1.00 36.67 244 SER A O 1
ATOM 1588 N N . HIS A 1 245 ? 23.826 193.241 65.987 1.00 30.32 245 HIS A N 1
ATOM 1589 C CA . HIS A 1 245 ? 23.891 194.485 65.239 1.00 36.02 245 HIS A CA 1
ATOM 1590 C C . HIS A 1 245 ? 23.043 195.644 65.803 1.00 32.99 245 HIS A C 1
ATOM 1591 O O . HIS A 1 245 ? 23.000 196.683 65.186 1.00 25.96 245 HIS A O 1
ATOM 1598 N N . LEU A 1 246 ? 22.377 195.476 66.967 1.00 28.72 246 LEU A N 1
ATOM 1599 C CA . LEU A 1 246 ? 21.815 196.626 67.715 1.00 23.10 246 LEU A CA 1
ATOM 1600 C C . LEU A 1 246 ? 22.942 197.195 68.582 1.00 19.17 246 LEU A C 1
ATOM 1601 O O . LEU A 1 246 ? 23.552 196.472 69.410 1.00 17.43 246 LEU A O 1
ATOM 1606 N N . PRO A 1 247 ? 23.233 198.491 68.429 1.00 15.14 247 PRO A N 1
ATOM 1607 C CA . PRO A 1 247 ? 24.290 199.055 69.307 1.00 15.22 247 PRO A CA 1
ATOM 1608 C C . PRO A 1 247 ? 23.902 199.158 70.825 1.00 14.56 247 PRO A C 1
ATOM 1609 O O . PRO A 1 247 ? 22.706 199.084 71.136 1.00 14.44 247 PRO A O 1
ATOM 1613 N N . THR A 1 248 ? 24.878 199.429 71.689 1.00 15.44 248 THR A N 1
ATOM 1614 C CA . THR A 1 248 ? 24.646 199.807 73.080 1.00 14.29 248 THR A CA 1
ATOM 1615 C C . THR A 1 248 ? 24.278 201.314 73.063 1.00 16.11 248 THR A C 1
ATOM 1616 O O . THR A 1 248 ? 24.713 202.073 72.144 1.00 15.81 248 THR A O 1
ATOM 1620 N N . ILE A 1 249 ? 23.484 201.737 74.053 1.00 14.70 249 ILE A N 1
ATOM 1621 C CA . ILE A 1 249 ? 23.229 203.211 74.249 1.00 14.56 249 ILE A CA 1
ATOM 1622 C C . ILE A 1 249 ? 24.533 204.034 74.392 1.00 15.14 249 ILE A C 1
ATOM 1623 O O . ILE A 1 249 ? 24.627 205.196 73.893 1.00 14.74 249 ILE A O 1
ATOM 1628 N N . ALA A 1 250 ? 25.504 203.481 75.116 1.00 15.76 250 ALA A N 1
ATOM 1629 C CA . ALA A 1 250 ? 26.815 204.132 75.304 1.00 16.07 250 ALA A CA 1
ATOM 1630 C C . ALA A 1 250 ? 27.563 204.383 73.966 1.00 17.60 250 ALA A C 1
ATOM 1631 O O . ALA A 1 250 ? 28.025 205.512 73.738 1.00 18.97 250 ALA A O 1
ATOM 1633 N N . GLU A 1 251 ? 27.612 203.399 73.079 1.00 15.91 251 GLU A N 1
ATOM 1634 C CA . GLU A 1 251 ? 28.265 203.598 71.786 1.00 18.73 251 GLU A CA 1
ATOM 1635 C C . GLU A 1 251 ? 27.415 204.424 70.813 1.00 18.42 251 GLU A C 1
ATOM 1636 O O . GLU A 1 251 ? 27.928 204.871 69.797 1.00 16.77 251 GLU A O 1
ATOM 1642 N N . ALA A 1 252 ? 26.115 204.621 71.079 1.00 19.53 252 ALA A N 1
ATOM 1643 C CA . ALA A 1 252 ? 25.253 205.317 70.149 1.00 17.19 252 ALA A CA 1
ATOM 1644 C C . ALA A 1 252 ? 25.010 206.747 70.553 1.00 18.64 252 ALA A C 1
ATOM 1645 O O . ALA A 1 252 ? 24.168 207.396 69.925 1.00 17.24 252 ALA A O 1
ATOM 1647 N N . GLY A 1 253 ? 25.766 207.258 71.515 1.00 17.76 253 GLY A N 1
ATOM 1648 C CA . GLY A 1 253 ? 25.735 208.703 71.849 1.00 19.47 253 GLY A CA 1
ATOM 1649 C C . GLY A 1 253 ? 25.673 209.111 73.317 1.00 17.78 253 GLY A C 1
ATOM 1650 O O . GLY A 1 253 ? 25.653 210.289 73.618 1.00 17.29 253 GLY A O 1
ATOM 1651 N N . VAL A 1 254 ? 25.696 208.166 74.258 1.00 16.13 254 VAL A N 1
ATOM 1652 C CA . VAL A 1 254 ? 25.559 208.485 75.713 1.00 16.44 254 VAL A CA 1
ATOM 1653 C C . VAL A 1 254 ? 26.715 207.808 76.481 1.00 15.49 254 VAL A C 1
ATOM 1654 O O . VAL A 1 254 ? 26.528 206.767 77.112 1.00 16.03 254 VAL A O 1
ATOM 1658 N N . PRO A 1 255 ? 27.935 208.389 76.410 1.00 15.95 255 PRO A N 1
ATOM 1659 C CA . PRO A 1 255 ? 29.118 207.751 77.030 1.00 16.52 255 PRO A CA 1
ATOM 1660 C C . PRO A 1 255 ? 28.991 207.403 78.514 1.00 13.81 255 PRO A C 1
ATOM 1661 O O . PRO A 1 255 ? 28.538 208.212 79.329 1.00 14.79 255 PRO A O 1
ATOM 1665 N N . GLY A 1 256 ? 29.339 206.163 78.805 1.00 14.74 256 GLY A N 1
ATOM 1666 C CA . GLY A 1 256 ? 29.340 205.643 80.181 1.00 15.18 256 GLY A CA 1
ATOM 1667 C C . GLY A 1 256 ? 27.968 205.112 80.660 1.00 14.31 256 GLY A C 1
ATOM 1668 O O . GLY A 1 256 ? 27.854 204.655 81.802 1.00 13.89 256 GLY A O 1
ATOM 1669 N N . TYR A 1 257 ? 26.943 205.168 79.812 1.00 13.73 257 TYR A N 1
ATOM 1670 C CA . TYR A 1 257 ? 25.599 204.630 80.151 1.00 12.53 257 TYR A CA 1
ATOM 1671 C C . TYR A 1 257 ? 25.599 203.098 80.237 1.00 12.45 257 TYR A C 1
ATOM 1672 O O . TYR A 1 257 ? 26.010 202.411 79.268 1.00 13.58 257 TYR A O 1
ATOM 1681 N N . GLU A 1 258 ? 25.168 202.578 81.368 1.00 12.01 258 GLU A N 1
ATOM 1682 C CA . GLU A 1 258 ? 25.023 201.109 81.531 1.00 15.31 258 GLU A CA 1
ATOM 1683 C C . GLU A 1 258 ? 23.934 200.770 82.549 1.00 13.35 258 GLU A C 1
ATOM 1684 O O . GLU A 1 258 ? 24.001 201.229 83.709 1.00 13.14 258 GLU A O 1
ATOM 1690 N N . THR A 1 259 ? 22.948 199.944 82.166 1.00 14.02 259 THR A N 1
ATOM 1691 C CA . THR A 1 259 ? 21.976 199.407 83.130 1.00 13.15 259 THR A CA 1
ATOM 1692 C C . THR A 1 259 ? 21.536 198.002 82.673 1.00 13.37 259 THR A C 1
ATOM 1693 O O . THR A 1 259 ? 21.816 197.597 81.540 1.00 12.60 259 THR A O 1
ATOM 1697 N N . ALA A 1 260 ? 20.851 197.292 83.569 1.00 12.82 260 ALA A N 1
ATOM 1698 C CA . ALA A 1 260 ? 20.380 195.911 83.271 1.00 13.18 260 ALA A CA 1
ATOM 1699 C C . ALA A 1 260 ? 19.342 195.502 84.324 1.00 13.91 260 ALA A C 1
ATOM 1700 O O . ALA A 1 260 ? 19.161 196.242 85.316 1.00 14.01 260 ALA A O 1
ATOM 1702 N N . SER A 1 261 ? 18.634 194.400 84.106 1.00 12.00 261 SER A N 1
ATOM 1703 C CA . SER A 1 261 ? 17.685 193.824 85.045 1.00 12.60 261 SER A CA 1
ATOM 1704 C C . SER A 1 261 ? 18.119 192.417 85.462 1.00 12.65 261 SER A C 1
ATOM 1705 O O . SER A 1 261 ? 19.124 191.887 84.967 1.00 11.90 261 SER A O 1
ATOM 1708 N N . TRP A 1 262 ? 17.347 191.799 86.364 1.00 11.06 262 TRP A N 1
ATOM 1709 C CA . TRP A 1 262 ? 17.695 190.503 86.927 1.00 11.44 262 TRP A CA 1
ATOM 1710 C C . TRP A 1 262 ? 16.527 189.977 87.765 1.00 10.87 262 TRP A C 1
ATOM 1711 O O . TRP A 1 262 ? 15.714 190.777 88.205 1.00 10.76 262 TRP A O 1
ATOM 1722 N N . PHE A 1 263 ? 16.536 188.671 88.067 1.00 10.24 263 PHE A N 1
ATOM 1723 C CA . PHE A 1 263 ? 15.417 187.948 88.627 1.00 10.71 263 PHE A CA 1
ATOM 1724 C C . PHE A 1 263 ? 15.941 186.826 89.509 1.00 11.08 263 PHE A C 1
ATOM 1725 O O . PHE A 1 263 ? 17.045 186.249 89.243 1.00 12.27 263 PHE A O 1
ATOM 1733 N N . THR A 1 264 ? 15.170 186.562 90.561 1.00 10.35 264 THR A N 1
ATOM 1734 C CA . THR A 1 264 ? 15.615 185.645 91.643 1.00 11.41 264 THR A CA 1
ATOM 1735 C C . THR A 1 264 ? 14.582 184.599 92.087 1.00 11.93 264 THR A C 1
ATOM 1736 O O . THR A 1 264 ? 13.383 184.727 91.788 1.00 12.76 264 THR A O 1
ATOM 1740 N N . VAL A 1 265 ? 15.041 183.580 92.850 1.00 11.26 265 VAL A N 1
ATOM 1741 C CA . VAL A 1 265 ? 14.154 182.807 93.753 1.00 11.06 265 VAL A CA 1
ATOM 1742 C C . VAL A 1 265 ? 14.595 183.178 95.215 1.00 10.88 265 VAL A C 1
ATOM 1743 O O . VAL A 1 265 ? 15.807 183.127 95.546 1.00 10.46 265 VAL A O 1
ATOM 1747 N N . GLY A 1 266 ? 13.617 183.614 96.017 1.00 10.89 266 GLY A N 1
ATOM 1748 C CA . GLY A 1 266 ? 13.744 183.920 97.435 1.00 11.64 266 GLY A CA 1
ATOM 1749 C C . GLY A 1 266 ? 12.811 183.032 98.254 1.00 10.91 266 GLY A C 1
ATOM 1750 O O . GLY A 1 266 ? 11.766 182.604 97.748 1.00 10.74 266 GLY A O 1
ATOM 1751 N N . ALA A 1 267 ? 13.174 182.731 99.509 1.00 10.66 267 ALA A N 1
ATOM 1752 C CA . ALA A 1 267 ? 12.307 181.947 100.430 1.00 11.38 267 ALA A CA 1
ATOM 1753 C C . ALA A 1 267 ? 11.988 182.765 101.697 1.00 11.95 267 ALA A C 1
ATOM 1754 O O . ALA A 1 267 ? 12.770 183.665 102.051 1.00 13.06 267 ALA A O 1
ATOM 1756 N N . PRO A 1 268 ? 10.912 182.474 102.422 1.00 13.50 268 PRO A N 1
ATOM 1757 C CA . PRO A 1 268 ? 10.670 183.147 103.723 1.00 12.31 268 PRO A CA 1
ATOM 1758 C C . PRO A 1 268 ? 11.790 182.849 104.740 1.00 13.41 268 PRO A C 1
ATOM 1759 O O . PRO A 1 268 ? 12.384 181.739 104.712 1.00 11.40 268 PRO A O 1
ATOM 1763 N N . ARG A 1 269 ? 12.129 183.841 105.551 1.00 13.13 269 ARG A N 1
ATOM 1764 C CA . ARG A 1 269 ? 13.115 183.682 106.610 1.00 14.95 269 ARG A CA 1
ATOM 1765 C C . ARG A 1 269 ? 12.791 182.405 107.393 1.00 14.45 269 ARG A C 1
ATOM 1766 O O . ARG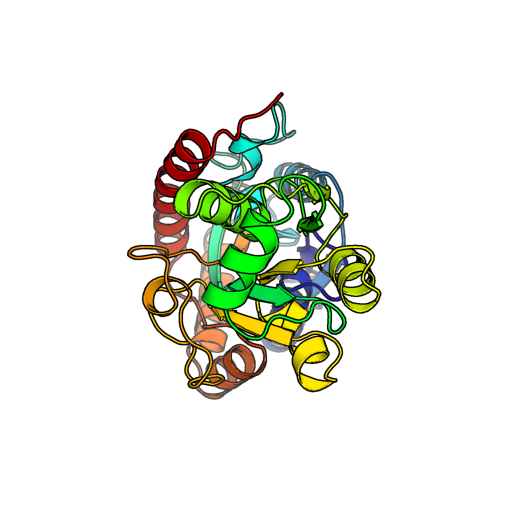 A 1 269 ? 11.619 182.199 107.766 1.00 12.59 269 ARG A O 1
ATOM 1774 N N . GLY A 1 270 ? 13.816 181.585 107.653 1.00 13.37 270 GLY A N 1
ATOM 1775 C CA . GLY A 1 270 ? 13.591 180.324 108.433 1.00 13.32 270 GLY A CA 1
ATOM 1776 C C . GLY A 1 270 ? 13.410 179.071 107.648 1.00 14.01 270 GLY A C 1
ATOM 1777 O O . GLY A 1 270 ? 13.274 177.989 108.281 1.00 14.10 270 GLY A O 1
ATOM 1778 N N . THR A 1 271 ? 13.309 179.149 106.302 1.00 12.98 271 THR A N 1
ATOM 1779 C CA . THR A 1 271 ? 13.133 177.951 105.479 1.00 13.70 271 THR A CA 1
ATOM 1780 C C . THR A 1 271 ? 14.329 177.005 105.723 1.00 15.70 271 THR A C 1
ATOM 1781 O O . THR A 1 271 ? 15.480 177.493 105.792 1.00 14.87 271 THR A O 1
ATOM 1785 N N . PRO A 1 272 ? 14.079 175.703 105.878 1.00 14.81 272 PRO A N 1
ATOM 1786 C CA . PRO A 1 272 ? 15.192 174.787 106.243 1.00 16.80 272 PRO A CA 1
ATOM 1787 C C . PRO A 1 272 ? 16.366 174.826 105.275 1.00 16.16 272 PRO A C 1
ATOM 1788 O O . PRO A 1 272 ? 16.143 174.819 104.034 1.00 15.67 272 PRO A O 1
ATOM 1792 N N . THR A 1 273 ? 17.610 174.851 105.807 1.00 16.21 273 THR A N 1
ATOM 1793 C CA . THR A 1 273 ? 18.832 174.837 104.963 1.00 17.53 273 THR A CA 1
ATOM 1794 C C . THR A 1 273 ? 18.862 173.730 103.934 1.00 19.17 273 THR A C 1
ATOM 1795 O O . THR A 1 273 ? 19.204 174.003 102.772 1.00 17.41 273 THR A O 1
ATOM 1799 N N . GLU A 1 274 ? 18.459 172.505 104.331 1.00 19.66 274 GLU A N 1
ATOM 1800 C CA . GLU A 1 274 ? 18.362 171.387 103.359 1.00 21.77 274 GLU A CA 1
ATOM 1801 C C . GLU A 1 274 ? 17.503 171.700 102.122 1.00 18.63 274 GLU A C 1
ATOM 1802 O O . GLU A 1 274 ? 17.820 171.311 100.990 1.00 19.57 274 GLU A O 1
ATOM 1808 N N . ILE A 1 275 ? 16.372 172.366 102.354 1.00 17.08 275 ILE A N 1
ATOM 1809 C CA . ILE A 1 275 ? 15.479 172.764 101.237 1.00 16.27 275 ILE A CA 1
ATOM 1810 C C . ILE A 1 275 ? 16.136 173.858 100.318 1.00 15.79 275 ILE A C 1
ATOM 1811 O O . ILE A 1 275 ? 16.203 173.694 99.097 1.00 13.97 275 ILE A O 1
ATOM 1816 N N . VAL A 1 276 ? 16.652 174.948 100.892 1.00 13.93 276 VAL A N 1
ATOM 1817 C CA . VAL A 1 276 ? 17.324 175.948 100.088 1.00 14.76 276 VAL A CA 1
ATOM 1818 C C . VAL A 1 276 ? 18.481 175.333 99.238 1.00 16.16 276 VAL A C 1
ATOM 1819 O O . VAL A 1 276 ? 18.652 175.619 98.052 1.00 14.16 276 VAL A O 1
ATOM 1823 N N . THR A 1 277 ? 19.322 174.529 99.882 1.00 16.58 277 THR A N 1
ATOM 1824 C CA . THR A 1 277 ? 20.473 173.905 99.190 1.00 16.56 277 THR A CA 1
ATOM 1825 C C . THR A 1 277 ? 19.989 173.002 98.018 1.00 15.87 277 THR A C 1
ATOM 1826 O O . THR A 1 277 ? 20.566 173.017 96.927 1.00 16.69 277 THR A O 1
ATOM 1830 N N . SER A 1 278 ? 18.978 172.178 98.256 1.00 16.84 278 SER A N 1
ATOM 1831 C CA . SER A 1 278 ? 18.439 171.269 97.192 1.00 16.64 278 SER A CA 1
ATOM 1832 C C . SER A 1 278 ? 17.892 172.095 96.012 1.00 16.90 278 SER A C 1
ATOM 1833 O O . SER A 1 278 ? 18.198 171.841 94.836 1.00 16.43 278 SER A O 1
ATOM 1836 N N . LEU A 1 279 ? 17.130 173.148 96.343 1.00 16.81 279 LEU A N 1
ATOM 1837 C CA . LEU A 1 279 ? 16.522 173.978 95.302 1.00 16.32 279 LEU A CA 1
ATOM 1838 C C . LEU A 1 279 ? 17.571 174.766 94.495 1.00 15.54 279 LEU A C 1
ATOM 1839 O O . LEU A 1 279 ? 17.473 174.877 93.293 1.00 14.14 279 LEU A O 1
ATOM 1844 N N . ASN A 1 280 ? 18.579 175.311 95.177 1.00 14.26 280 ASN A N 1
ATOM 1845 C CA . ASN A 1 280 ? 19.663 175.990 94.528 1.00 15.03 280 ASN A CA 1
ATOM 1846 C C . ASN A 1 280 ? 20.429 174.997 93.545 1.00 15.82 280 ASN A C 1
ATOM 1847 O O . ASN A 1 280 ? 20.635 175.291 92.351 1.00 15.69 280 ASN A O 1
ATOM 1852 N N . THR A 1 281 ? 20.793 173.834 94.070 1.00 17.44 281 THR A N 1
ATOM 1853 C CA . THR A 1 281 ? 21.480 172.827 93.262 1.00 15.95 281 THR A CA 1
ATOM 1854 C C . THR A 1 281 ? 20.649 172.485 91.976 1.00 16.62 281 THR A C 1
ATOM 1855 O O . THR A 1 281 ? 21.218 172.407 90.863 1.00 17.37 281 THR A O 1
ATOM 1859 N N . THR A 1 282 ? 19.327 172.327 92.108 1.00 16.15 282 THR A N 1
ATOM 1860 C CA . THR A 1 282 ? 18.465 171.898 90.984 1.00 15.78 282 THR A CA 1
ATOM 1861 C C . THR A 1 282 ? 18.384 173.015 89.950 1.00 18.48 282 THR A C 1
ATOM 1862 O O . THR A 1 282 ? 18.565 172.795 88.719 1.00 17.34 282 THR A O 1
ATOM 1866 N N . VAL A 1 283 ? 18.112 174.245 90.423 1.00 15.57 283 VAL A N 1
ATOM 1867 C CA . VAL A 1 283 ? 18.099 175.355 89.475 1.00 15.68 283 VAL A CA 1
ATOM 1868 C C . VAL A 1 283 ? 19.474 175.601 88.833 1.00 15.11 283 VAL A C 1
ATOM 1869 O O . VAL A 1 283 ? 19.592 175.874 87.600 1.00 16.38 283 VAL A O 1
ATOM 1873 N N . ALA A 1 284 ? 20.527 175.556 89.641 1.00 15.94 284 ALA A N 1
ATOM 1874 C CA . ALA A 1 284 ? 21.898 175.792 89.104 1.00 16.31 284 ALA A CA 1
ATOM 1875 C C . ALA A 1 284 ? 22.287 174.775 87.993 1.00 16.55 284 ALA A C 1
ATOM 1876 O O . ALA A 1 284 ? 22.944 175.155 87.031 1.00 14.87 284 ALA A O 1
ATOM 1878 N N . ALA A 1 285 ? 21.834 173.511 88.150 1.00 16.67 285 ALA A N 1
ATOM 1879 C CA . ALA A 1 285 ? 22.063 172.450 87.133 1.00 18.65 285 ALA A CA 1
ATOM 1880 C C . ALA A 1 285 ? 21.373 172.772 85.817 1.00 17.99 285 ALA A C 1
ATOM 1881 O O . ALA A 1 285 ? 21.961 172.629 84.728 1.00 18.28 285 ALA A O 1
ATOM 1883 N N . PHE A 1 286 ? 20.121 173.248 85.886 1.00 17.24 286 PHE A N 1
ATOM 1884 C CA . PHE A 1 286 ? 19.371 173.685 84.705 1.00 17.77 286 PHE A CA 1
ATOM 1885 C C . PHE A 1 286 ? 20.126 174.845 83.996 1.00 16.95 286 PHE A C 1
ATOM 1886 O O . PHE A 1 286 ? 20.384 174.767 82.788 1.00 15.66 286 PHE A O 1
ATOM 1894 N N . LEU A 1 287 ? 20.430 175.920 84.762 1.00 16.00 287 LEU A N 1
ATOM 1895 C CA . LEU A 1 287 ? 21.041 177.132 84.218 1.00 16.34 287 LEU A CA 1
ATOM 1896 C C . LEU A 1 287 ? 22.431 176.892 83.592 1.00 18.85 287 LEU A C 1
ATOM 1897 O O . LEU A 1 287 ? 22.745 177.485 82.564 1.00 18.30 287 LEU A O 1
ATOM 1902 N N . GLY A 1 288 ? 23.229 176.017 84.203 1.00 20.30 288 GLY A N 1
ATOM 1903 C CA . GLY A 1 288 ? 24.554 175.697 83.697 1.00 21.90 288 GLY A CA 1
ATOM 1904 C C . GLY A 1 288 ? 24.596 174.660 82.564 1.00 23.83 288 GLY A C 1
ATOM 1905 O O . GLY A 1 288 ? 25.609 174.548 81.883 1.00 21.54 288 GLY A O 1
ATOM 1906 N N . SER A 1 289 ? 23.515 173.917 82.361 1.00 22.58 289 SER A N 1
ATOM 1907 C CA . SER A 1 289 ? 23.395 172.997 81.248 1.00 23.48 289 SER A CA 1
ATOM 1908 C C . SER A 1 289 ? 23.394 173.682 79.870 1.00 24.71 289 SER A C 1
ATOM 1909 O O . SER A 1 289 ? 22.894 174.804 79.698 1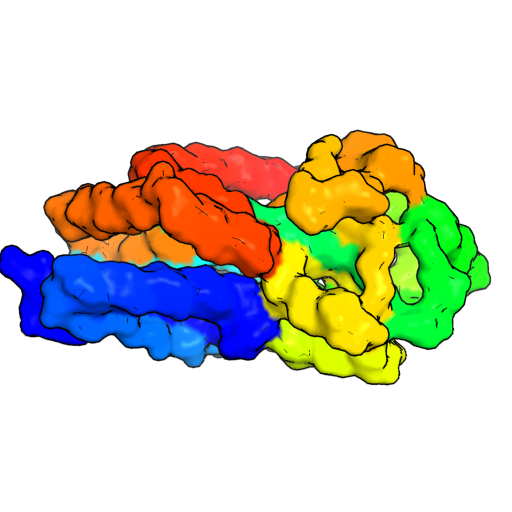.00 21.73 289 SER A O 1
ATOM 1912 N N . ASP A 1 290 ? 23.933 172.972 78.870 1.00 24.46 290 ASP A N 1
ATOM 1913 C CA . ASP A 1 290 ? 23.886 173.461 77.476 1.00 25.26 290 ASP A CA 1
ATOM 1914 C C . ASP A 1 290 ? 22.502 173.824 76.981 1.00 24.43 290 ASP A C 1
ATOM 1915 O O . ASP A 1 290 ? 22.313 174.891 76.445 1.00 21.79 290 ASP A O 1
ATOM 1920 N N . SER A 1 291 ? 21.534 172.921 77.170 1.00 20.90 291 SER A N 1
ATOM 1921 C CA . SER A 1 291 ? 20.201 173.093 76.800 1.00 21.62 291 SER A CA 1
ATOM 1922 C C . SER A 1 291 ? 19.506 174.261 77.554 1.00 19.28 291 SER A C 1
ATOM 1923 O O . SER A 1 291 ? 18.759 175.046 76.949 1.00 17.77 291 SER A O 1
ATOM 1926 N N . GLY A 1 292 ? 19.743 174.356 78.853 1.00 17.43 292 GLY A N 1
ATOM 1927 C CA . GLY A 1 292 ? 19.159 175.479 79.625 1.00 18.92 292 GLY A CA 1
ATOM 1928 C C . GLY A 1 292 ? 19.691 176.856 79.231 1.00 18.50 292 GLY A C 1
ATOM 1929 O O . GLY A 1 292 ? 18.932 177.814 79.137 1.00 16.76 292 GLY A O 1
ATOM 1930 N N . THR A 1 293 ? 20.978 176.906 78.906 1.00 18.91 293 THR A N 1
ATOM 1931 C CA . THR A 1 293 ? 21.621 178.156 78.490 1.00 20.59 293 THR A CA 1
ATOM 1932 C C . THR A 1 293 ? 20.998 178.574 77.147 1.00 21.48 293 THR A C 1
ATOM 1933 O O . THR A 1 293 ? 20.649 179.745 76.940 1.00 20.39 293 THR A O 1
ATOM 1937 N N . VAL A 1 294 ? 20.853 177.629 76.214 1.00 19.81 294 VAL A N 1
ATOM 1938 C CA . VAL A 1 294 ? 20.221 177.929 74.943 1.00 19.84 294 VAL A CA 1
ATOM 1939 C C . VAL A 1 294 ? 18.792 178.453 75.109 1.00 18.47 294 VAL A C 1
ATOM 1940 O O . VAL A 1 294 ? 18.391 179.372 74.437 1.00 19.06 294 VAL A O 1
ATOM 1944 N N . LYS A 1 295 ? 17.998 177.841 75.989 1.00 18.91 295 LYS A N 1
ATOM 1945 C CA . LYS A 1 295 ? 16.621 178.208 76.167 1.00 19.44 295 LYS A CA 1
ATOM 1946 C C . LYS A 1 295 ? 16.516 179.622 76.706 1.00 18.47 295 LYS A C 1
ATOM 1947 O O . LYS A 1 295 ? 15.664 180.360 76.297 1.00 16.35 295 LYS A O 1
ATOM 1953 N N . LEU A 1 296 ? 17.394 179.959 77.639 1.00 18.15 296 LEU A N 1
ATOM 1954 C CA . LEU A 1 296 ? 17.348 181.324 78.198 1.00 18.95 296 LEU A CA 1
ATOM 1955 C C . LEU A 1 296 ? 17.759 182.324 77.150 1.00 16.70 296 LEU A C 1
ATOM 1956 O O . LEU A 1 296 ? 17.082 183.369 76.967 1.00 15.64 296 LEU A O 1
ATOM 1961 N N . ARG A 1 297 ? 18.866 182.061 76.468 1.00 16.59 297 ARG A N 1
ATOM 1962 C CA . ARG A 1 297 ? 19.375 183.061 75.497 1.00 17.72 297 ARG A CA 1
ATOM 1963 C C . ARG A 1 297 ? 18.422 183.313 74.349 1.00 18.12 297 ARG A C 1
ATOM 1964 O O . ARG A 1 297 ? 18.319 184.481 73.867 1.00 16.14 297 ARG A O 1
ATOM 1972 N N . GLU A 1 298 ? 17.676 182.264 73.942 1.00 18.57 298 GLU A N 1
ATOM 1973 C CA . GLU A 1 298 ? 16.678 182.395 72.861 1.00 22.97 298 GLU A CA 1
ATOM 1974 C C . GLU A 1 298 ? 15.559 183.353 73.255 1.00 20.83 298 GLU A C 1
ATOM 1975 O O . GLU A 1 298 ? 14.989 183.981 72.359 1.00 22.25 298 GLU A O 1
ATOM 1981 N N . ILE A 1 299 ? 15.227 183.482 74.569 1.00 18.87 299 ILE A N 1
ATOM 1982 C CA . ILE A 1 299 ? 14.173 184.420 74.966 1.00 17.95 299 ILE A CA 1
ATOM 1983 C C . ILE A 1 299 ? 14.677 185.829 75.318 1.00 16.25 299 ILE A C 1
ATOM 1984 O O . ILE A 1 299 ? 13.849 186.697 75.547 1.00 17.59 299 ILE A O 1
ATOM 1989 N N . GLY A 1 300 ? 15.999 186.037 75.331 1.00 15.09 300 GLY A N 1
ATOM 1990 C CA . GLY A 1 300 ? 16.640 187.355 75.585 1.00 14.39 300 GLY A CA 1
ATOM 1991 C C . GLY A 1 300 ? 17.199 187.513 77.002 1.00 14.24 300 GLY A C 1
ATOM 1992 O O . GLY A 1 300 ? 17.337 188.652 77.476 1.00 12.87 300 GLY A O 1
ATOM 1993 N N . ALA A 1 301 ? 17.593 186.388 77.627 1.00 12.88 301 ALA A N 1
ATOM 1994 C CA . ALA A 1 301 ? 18.098 186.343 78.995 1.00 15.12 301 ALA A CA 1
ATOM 1995 C C . ALA A 1 301 ? 19.400 185.545 79.123 1.00 14.72 301 ALA A C 1
ATOM 1996 O O . ALA A 1 301 ? 19.603 184.507 78.429 1.00 16.30 301 ALA A O 1
ATOM 1998 N N . GLU A 1 302 ? 20.280 186.006 80.010 1.00 14.49 302 GLU A N 1
ATOM 1999 C CA . GLU A 1 302 ? 21.550 185.293 80.297 1.00 15.69 302 GLU A CA 1
ATOM 2000 C C . GLU A 1 302 ? 21.378 184.466 81.580 1.00 16.78 302 GLU A C 1
ATOM 2001 O O . GLU A 1 302 ? 20.897 184.942 82.610 1.00 15.41 302 GLU A O 1
ATOM 2007 N N . PRO A 1 303 ? 21.787 183.193 81.556 1.00 16.67 303 PRO A N 1
ATOM 2008 C CA . PRO A 1 303 ? 21.644 182.466 82.810 1.00 17.18 303 PRO A CA 1
ATOM 2009 C C . PRO A 1 303 ? 22.400 183.060 83.976 1.00 16.66 303 PRO A C 1
ATOM 2010 O O . PRO A 1 303 ? 23.503 183.567 83.799 1.00 16.88 303 PRO A O 1
ATOM 2014 N N . GLY A 1 304 ? 21.807 183.006 85.183 1.00 17.00 304 GLY A N 1
ATOM 2015 C CA . GLY A 1 304 ? 22.490 183.456 86.408 1.00 18.21 304 GLY A CA 1
ATOM 2016 C C . GLY A 1 304 ? 23.250 182.255 86.986 1.00 21.17 304 GLY A C 1
ATOM 2017 O O . GLY A 1 304 ? 24.067 181.669 86.296 1.00 23.76 304 GLY A O 1
ATOM 2018 N N . GLY A 1 305 ? 22.947 181.872 88.209 1.00 17.13 305 GLY A N 1
ATOM 2019 C CA . GLY A 1 305 ? 23.496 180.688 88.836 1.00 17.48 305 GLY A CA 1
ATOM 2020 C C . GLY A 1 305 ? 24.251 181.159 90.055 1.00 17.41 305 GLY A C 1
ATOM 2021 O O . GLY A 1 305 ? 24.029 182.270 90.521 1.00 18.47 305 GLY A O 1
ATOM 2022 N N . GLY A 1 306 ? 25.177 180.346 90.569 1.00 16.77 306 GLY A N 1
ATOM 2023 C CA . GLY A 1 306 ? 25.892 180.695 91.813 1.00 15.65 306 GLY A CA 1
ATOM 2024 C C . GLY A 1 306 ? 25.207 180.263 93.091 1.00 15.64 306 GLY A C 1
ATOM 2025 O O . GLY A 1 306 ? 24.275 179.500 93.061 1.00 14.39 306 GLY A O 1
ATOM 2026 N N . SER A 1 307 ? 25.718 180.746 94.226 1.00 15.41 307 SER A N 1
ATOM 2027 C CA . SER A 1 307 ? 25.300 180.338 95.547 1.00 14.37 307 SER A CA 1
ATOM 2028 C C . SER A 1 307 ? 24.174 181.262 96.098 1.00 13.58 307 SER A C 1
ATOM 2029 O O . SER A 1 307 ? 23.970 182.379 95.592 1.00 14.10 307 SER A O 1
ATOM 2032 N N . PRO A 1 308 ? 23.542 180.881 97.224 1.00 12.78 308 PRO A N 1
ATOM 2033 C CA . PRO A 1 308 ? 22.707 181.870 97.928 1.00 12.23 308 PRO A CA 1
ATOM 2034 C C . PRO A 1 308 ? 23.431 183.162 98.314 1.00 12.92 308 PRO A C 1
ATOM 2035 O O . PRO A 1 308 ? 22.885 184.296 98.138 1.00 11.34 308 PRO A O 1
ATOM 2039 N N . GLN A 1 309 ? 24.676 183.065 98.823 1.00 13.31 309 GLN A N 1
ATOM 2040 C CA . GLN A 1 309 ? 25.414 184.340 99.182 1.00 14.88 309 GLN A CA 1
ATOM 2041 C C . GLN A 1 309 ? 25.817 185.149 97.987 1.00 13.59 309 GLN A C 1
ATOM 2042 O O . GLN A 1 309 ? 25.949 186.362 98.093 1.00 15.81 309 GLN A O 1
ATOM 2048 N N . ASP A 1 310 ? 26.062 184.533 96.830 1.00 13.07 310 ASP A N 1
ATOM 2049 C CA . ASP A 1 310 ? 26.250 185.325 95.583 1.00 14.89 310 ASP A CA 1
ATOM 2050 C C . ASP A 1 310 ? 25.006 186.218 95.299 1.00 13.48 310 ASP A C 1
ATOM 2051 O O . ASP A 1 310 ? 25.150 187.323 94.765 1.00 13.49 310 ASP A O 1
ATOM 2056 N N . MET A 1 311 ? 23.798 185.676 95.489 1.00 13.56 311 MET A N 1
ATOM 2057 C CA . MET A 1 311 ? 22.564 186.501 95.316 1.00 13.37 311 MET A CA 1
ATOM 2058 C C . MET A 1 311 ? 22.557 187.679 96.292 1.00 13.77 311 MET A C 1
ATOM 2059 O O . MET A 1 311 ? 22.288 188.827 95.911 1.00 13.99 311 MET A O 1
ATOM 2064 N N . GLN A 1 312 ? 22.920 187.400 97.542 1.00 14.22 312 GLN A N 1
ATOM 2065 C CA . GLN A 1 312 ? 22.995 188.460 98.607 1.00 14.95 312 GLN A CA 1
ATOM 2066 C C . GLN A 1 312 ? 23.999 189.583 98.233 1.00 14.94 312 GLN A C 1
ATOM 2067 O O . GLN A 1 312 ? 23.691 190.788 98.380 1.00 15.56 312 GLN A O 1
ATOM 2073 N N . ARG A 1 313 ? 25.170 189.219 97.694 1.00 14.11 313 ARG A N 1
ATOM 2074 C CA . ARG A 1 313 ? 26.163 190.218 97.170 1.00 14.40 313 ARG A CA 1
ATOM 2075 C C . ARG A 1 313 ? 25.642 191.044 96.010 1.00 15.23 313 ARG A C 1
ATOM 2076 O O . ARG A 1 313 ? 25.865 192.271 96.004 1.00 13.68 313 ARG A O 1
ATOM 2084 N N . HIS A 1 314 ? 24.956 190.413 95.045 1.00 13.73 314 HIS A N 1
ATOM 2085 C CA . HIS A 1 314 ? 24.403 191.109 93.904 1.00 14.67 314 HIS A CA 1
ATOM 2086 C C . HIS A 1 314 ? 23.340 192.110 94.412 1.00 14.29 314 HIS A C 1
ATOM 2087 O O . HIS A 1 314 ? 23.356 193.288 93.983 1.00 15.12 314 HIS A O 1
ATOM 2094 N N . VAL A 1 315 ? 22.434 191.650 95.287 1.00 12.29 315 VAL A N 1
ATOM 2095 C CA . VAL A 1 315 ? 21.391 192.567 95.874 1.00 14.42 315 VAL A CA 1
ATOM 2096 C C . VAL A 1 315 ? 22.019 193.784 96.548 1.00 15.29 315 VAL A C 1
ATOM 2097 O O . VAL A 1 315 ? 21.611 194.938 96.274 1.00 15.98 315 VAL A O 1
ATOM 2101 N N . GLU A 1 316 ? 23.010 193.553 97.424 1.00 15.46 316 GLU A N 1
ATOM 2102 C CA . GLU A 1 316 ? 23.641 194.687 98.160 1.00 17.45 316 GLU A CA 1
ATOM 2103 C C . GLU A 1 316 ? 24.332 195.681 97.239 1.00 17.47 316 GLU A C 1
ATOM 2104 O O . GLU A 1 316 ? 24.246 196.906 97.457 1.00 16.86 316 GLU A O 1
ATOM 2110 N N . ALA A 1 317 ? 25.038 195.193 96.225 1.00 16.93 317 ALA A N 1
ATOM 2111 C CA . ALA A 1 317 ? 25.674 196.105 95.229 1.00 17.07 317 ALA A CA 1
ATOM 2112 C C . ALA A 1 317 ? 24.639 196.931 94.451 1.00 16.44 317 ALA A C 1
ATOM 2113 O O . ALA A 1 317 ? 24.841 198.114 94.179 1.00 16.88 317 ALA A O 1
ATOM 2115 N N . GLU A 1 318 ? 23.559 196.298 94.026 1.00 15.03 318 GLU A N 1
ATOM 2116 C CA . GLU A 1 318 ? 22.517 196.958 93.295 1.00 15.57 318 GLU A CA 1
ATOM 2117 C C . GLU A 1 318 ? 21.766 198.015 94.129 1.00 14.22 318 GLU A C 1
ATOM 2118 O O . GLU A 1 318 ? 21.410 199.082 93.582 1.00 16.08 318 GLU A O 1
ATOM 2124 N N . ILE A 1 319 ? 21.574 197.781 95.410 1.00 12.95 319 ILE A N 1
ATOM 2125 C CA . ILE A 1 319 ? 20.962 198.790 96.316 1.00 15.01 319 ILE A CA 1
ATOM 2126 C C . ILE A 1 319 ? 21.799 200.083 96.268 1.00 14.59 319 ILE A C 1
ATOM 2127 O O . ILE A 1 319 ? 21.324 201.224 96.085 1.00 14.39 319 ILE A O 1
ATOM 2132 N N . ALA A 1 320 ? 23.093 199.877 96.422 1.00 15.24 320 ALA A N 1
ATOM 2133 C CA . ALA A 1 320 ? 24.014 200.994 96.488 1.00 15.60 320 ALA A CA 1
ATOM 2134 C C . ALA A 1 320 ? 24.099 201.645 95.095 1.00 16.96 320 ALA A C 1
ATOM 2135 O O . ALA A 1 320 ? 24.103 202.906 94.990 1.00 15.00 320 ALA A O 1
ATOM 2137 N N . ARG A 1 321 ? 24.130 200.867 94.013 1.00 14.80 321 ARG A N 1
ATOM 2138 C CA . ARG A 1 321 ? 24.318 201.544 92.726 1.00 17.13 321 ARG A CA 1
ATOM 2139 C C . ARG A 1 321 ? 23.056 202.356 92.254 1.00 14.71 321 ARG A C 1
ATOM 2140 O O . ARG A 1 321 ? 23.174 203.490 91.767 1.00 13.39 321 ARG A O 1
ATOM 2148 N N . TRP A 1 322 ? 21.862 201.765 92.409 1.00 12.63 322 TRP A N 1
ATOM 2149 C CA . TRP A 1 322 ? 20.589 202.449 92.024 1.00 12.22 322 TRP A CA 1
ATOM 2150 C C . TRP A 1 322 ? 20.239 203.655 92.916 1.00 12.49 322 TRP A C 1
ATOM 2151 O O . TRP A 1 322 ? 19.586 204.578 92.434 1.00 11.23 322 TRP A O 1
ATOM 2162 N N . GLU A 1 323 ? 20.661 203.663 94.208 1.00 12.70 323 GLU A N 1
ATOM 2163 C CA . GLU A 1 323 ? 20.359 204.787 95.089 1.00 14.08 323 GLU A CA 1
ATOM 2164 C C . GLU A 1 323 ? 21.099 206.040 94.544 1.00 13.69 323 GLU A C 1
ATOM 2165 O O . GLU A 1 323 ? 20.550 207.166 94.486 1.00 13.43 323 GLU A O 1
ATOM 2171 N N . LYS A 1 324 ? 22.306 205.842 94.070 1.00 14.06 324 LYS A N 1
ATOM 2172 C CA . LYS A 1 324 ? 23.029 206.962 93.388 1.00 15.13 324 LYS A CA 1
ATOM 2173 C C . LYS A 1 324 ? 22.380 207.430 92.087 1.00 14.38 324 LYS A C 1
ATOM 2174 O O . LYS A 1 324 ? 22.307 208.622 91.848 1.00 14.53 324 LYS A O 1
ATOM 2180 N N . VAL A 1 325 ? 21.962 206.502 91.229 1.00 12.78 325 VAL A N 1
ATOM 2181 C CA . VAL A 1 325 ? 21.262 206.833 89.979 1.00 14.15 325 VAL A CA 1
ATOM 2182 C C . VAL A 1 325 ? 20.008 207.667 90.272 1.00 12.41 325 VAL A C 1
ATOM 2183 O O . VAL A 1 325 ? 19.739 208.679 89.621 1.00 12.54 325 VAL A O 1
ATOM 2187 N N . ALA A 1 326 ? 19.236 207.238 91.268 1.00 13.08 326 ALA A N 1
ATOM 2188 C CA . ALA A 1 326 ? 17.980 207.930 91.648 1.00 14.49 326 ALA A CA 1
ATOM 2189 C C . ALA A 1 326 ? 18.236 209.331 92.091 1.00 13.24 326 ALA A C 1
ATOM 2190 O O . ALA A 1 326 ? 17.560 210.301 91.639 1.00 13.81 326 ALA A O 1
ATOM 2192 N N . LYS A 1 327 ? 19.245 209.497 92.906 1.00 13.57 327 LYS A N 1
ATOM 2193 C CA . LYS A 1 327 ? 19.576 210.885 93.333 1.00 14.65 327 LYS A CA 1
ATOM 2194 C C . LYS A 1 327 ? 19.995 211.794 92.143 1.00 13.83 327 LYS A C 1
ATOM 2195 O O . LYS A 1 327 ? 19.574 212.954 92.048 1.00 13.22 327 LYS A O 1
ATOM 2201 N N . THR A 1 328 ? 20.876 211.268 91.286 1.00 13.12 328 THR A N 1
ATOM 2202 C CA . THR A 1 328 ? 21.364 211.969 90.073 1.00 13.62 328 THR A CA 1
ATOM 2203 C C . THR A 1 328 ? 20.169 212.321 89.131 1.00 13.74 328 THR A C 1
ATOM 2204 O O . THR A 1 328 ? 20.089 213.457 88.568 1.00 14.07 328 THR A O 1
ATOM 2208 N N . ALA A 1 329 ? 19.211 211.400 88.995 1.00 12.82 329 ALA A N 1
ATOM 2209 C CA . ALA A 1 329 ? 18.075 211.564 88.097 1.00 13.98 329 ALA A CA 1
ATOM 2210 C C . ALA A 1 329 ? 16.931 212.337 88.750 1.00 14.74 329 ALA A C 1
ATOM 2211 O O . ALA A 1 329 ? 16.008 212.653 88.080 1.00 14.04 329 ALA A O 1
ATOM 2213 N N . GLY A 1 330 ? 16.995 212.673 90.045 1.00 16.40 330 GLY A N 1
ATOM 2214 C CA . GLY A 1 330 ? 15.924 213.441 90.714 1.00 16.71 330 GLY A CA 1
ATOM 2215 C C . GLY A 1 330 ? 14.647 212.682 91.043 1.00 16.73 330 GLY A C 1
ATOM 2216 O O . GLY A 1 330 ? 13.570 213.276 91.080 1.00 17.20 330 GLY A O 1
ATOM 2217 N N . ILE A 1 331 ? 14.789 211.394 91.342 1.00 16.15 331 ILE A N 1
ATOM 2218 C CA . ILE A 1 331 ? 13.715 210.497 91.732 1.00 17.56 331 ILE A CA 1
ATOM 2219 C C . ILE A 1 331 ? 13.791 210.086 93.184 1.00 18.53 331 ILE A C 1
ATOM 2220 O O . ILE A 1 331 ? 14.809 209.539 93.619 1.00 18.63 331 ILE A O 1
ATOM 2225 N N . ALA A 1 332 ? 12.680 210.238 93.907 1.00 17.89 332 ALA A N 1
ATOM 2226 C CA . ALA A 1 332 ? 12.582 209.881 95.346 1.00 17.92 332 ALA A CA 1
ATOM 2227 C C . ALA A 1 332 ? 11.095 209.630 95.720 1.00 19.05 332 ALA A C 1
ATOM 2228 O O . ALA A 1 332 ? 10.149 210.045 94.946 1.00 17.10 332 ALA A O 1
ATOM 2230 N N . PRO A 1 333 ? 10.847 208.988 96.867 1.00 20.21 333 PRO A N 1
ATOM 2231 C CA . PRO A 1 333 ? 9.405 208.768 97.254 1.00 21.94 333 PRO A CA 1
ATOM 2232 C C . PRO A 1 333 ? 8.722 210.086 97.574 1.00 25.59 333 PRO A C 1
ATOM 2233 O O . PRO A 1 333 ? 9.366 210.915 98.192 1.00 22.22 333 PRO A O 1
ATOM 2237 N N . LEU A 1 334 ? 7.470 210.280 97.139 1.00 26.54 334 LEU A N 1
ATOM 2238 C CA . LEU A 1 334 ? 6.624 211.426 97.580 1.00 30.64 334 LEU A CA 1
ATOM 2239 C C . LEU A 1 334 ? 6.464 211.339 99.081 1.00 30.40 334 LEU A C 1
ATOM 2240 O O . LEU A 1 334 ? 6.060 210.294 99.631 1.00 29.63 334 LEU A O 1
#

B-factor: mean 19.28, std 7.84, range [9.68, 73.98]

Nearest PDB structures (foldseek):
  5oku-assembly1_A  TM=1.002E+00  e=3.795E-63  Rhodopseudomonas palustris CGA009
  8hkb-assembly1_A  TM=9.613E-01  e=7.366E-32  Piscinibacter sakaiensis
  2dvz-assembly1_A  TM=9.574E-01  e=4.035E-32  Bordetella pertussis
  6hke-assembly1_A  TM=9.368E-01  e=1.562E-29  Rhodopseudomonas palustris CGA009
  8hk9-assembly2_A  TM=8.129E-01  e=1.517E-31  Piscinibacter sakaiensis

Radius of gyration: 18.93 Å; Cα contacts (8 Å, |Δi|>4): 663; chains: 1; bounding box: 30×56×46 Å

Foldseek 3Di:
DPPPEEAEEEFAADPLFPSVVLVVVLQVLVCVVPVYGYDYDHHYDQQSLVVLLVQLPDDLARRYKYWDWCCLLAFVQFAAPDRNDDNVAWWFFQFWFFWFWKFKWWFPPPPAAAPVSVLVVQVVPAAPAEEEDQHVRHLFVLLVLLVCLQRVGHHYYDYDRGLVVRVVCRLVPVHTITIGTQLSCPVCVVVVSIHTHAIQAPAHLVVPRPRHHPCVRPRPPGHDIITIGIIHTPPNDPVSSVVSLVSSQCLLPDPVSQVVQVVSRTGGTHDGSVVVVVVSVVSNVVSVVSCVSSVTGYD

Solvent-accessible surface area: 12609 Å² total; per-residue (Å²): 130,44,13,87,131,100,0,32,2,0,0,0,29,58,51,43,5,2,7,3,50,1,0,140,49,3,8,68,66,3,32,136,98,42,60,58,58,10,54,47,34,67,102,54,30,83,14,0,0,79,0,0,20,98,0,25,138,19,100,34,53,1,27,18,0,0,0,0,6,9,8,1,12,3,0,1,103,16,18,39,173,114,38,53,22,67,35,89,67,37,21,41,27,0,0,8,0,0,125,2,6,0,0,0,0,0,3,119,100,7,95,2,101,42,2,61,60,4,17,65,46,1,147,132,69,57,162,108,13,86,0,1,1,11,5,63,0,22,4,2,11,0,0,1,16,17,3,42,68,80,9,54,7,72,8,63,37,44,78,44,174,1,10,12,34,0,5,146,26,0,35,126,28,169,0,41,2,0,2,1,17,0,1,6,0,33,76,32,25,127,67,32,84,4,64,39,6,0,0,0,30,62,168,94,22,101,78,52,47,166,30,35,6,0,29,100,25,51,3,113,73,3,105,0,28,3,4,5,0,2,0,0,3,168,60,11,62,110,151,17,15,77,40,1,17,84,9,2,34,68,23,3,65,43,128,78,1,26,83,105,1,106,118,39,0,0,60,22,31,18,40,45,39,100,62,6,60,139,28,15,98,61,15,53,42,73,0,75,138,19,3,180,89,14,68,36,78,41,129